Protein AF-A0A3B9SLZ9-F1 (afdb_monomer)

Sequence (207 aa):
MLALIRILFMKKNLKYTLPALVLIAALAAGFSWKAPSDDQEKVVMLLVHDALAGVHYQPKPIDDAFSQEVMDFFLESLDAEKRFLQQSDMDQMRAYQNQLDDALKNADLTFFNLSQTIWQKRFAQSQELYQEILAQPLDFASNRSFETDAEKRGYAADDAGMRAYWTDYLTYRVLMRLYDRSLAADSAGQAKFTLGDPGFAEEEKKA

Solvent-accessible surface area (backbone atoms only — not comparable to full-atom values): 12014 Å² total; per-residue (Å²): 118,70,72,65,57,54,58,53,69,32,84,90,39,36,81,57,42,52,59,50,51,50,48,52,50,49,54,56,66,68,61,68,87,68,76,87,48,71,71,55,55,28,52,50,34,42,54,52,42,49,40,47,65,71,64,42,96,76,51,66,76,78,38,51,69,44,13,38,56,49,43,53,52,48,53,42,74,74,44,60,69,47,81,61,57,35,42,65,55,51,54,60,55,55,73,43,30,68,42,47,34,60,25,35,75,68,39,52,55,63,64,58,53,51,53,52,51,52,49,55,51,33,52,53,52,49,57,53,50,54,53,61,54,69,73,43,89,76,81,80,86,62,94,76,83,73,84,82,55,39,88,84,49,74,50,24,77,45,74,67,46,40,51,51,51,51,50,46,52,51,48,50,52,48,51,50,53,51,50,55,52,37,56,62,40,40,78,73,73,70,58,76,78,46,96,88,35,78,61,43,67,59,49,56,80,74,104

Secondary structure (DSSP, 8-state):
-HHHHHHHTSTTTHHHHHHHHHHHHHHHHH---PPPPHHHHHHHHHHHHHIIIIISSSPPP-SHHHHHHHHHHHHHHHHTT-SS-BHHHHHHHHTTTTTHHHHHHHT--HHHHHHHHHHHHHHHHHHHHHHHHHTS----SS-------STTPPPBSSHHHHHHHHHHHHHHHHHHHHHHHHHHHHTTT-----TTSHHHHHHHTT-

Mean predicted aligned error: 10.87 Å

Radius of gyration: 26.73 Å; Cα contacts (8 Å, |Δi|>4): 144; chains: 1; bounding box: 64×54×61 Å

Nearest PDB structures (foldseek):
  5wql-assembly2_C  TM=8.568E-01  e=4.918E-06  Escherichia coli K-12
  6iqu-assembly1_B-2  TM=8.595E-01  e=8.234E-06  Escherichia coli K-12
  6iqr-assembly1_A  TM=8.587E-01  e=2.192E-05  Escherichia coli K-12
  6iqq-assembly1_D  TM=8.604E-01  e=3.484E-05  Escherichia coli K-12
  6iqs-assembly1_D  TM=7.296E-01  e=4.282E-05  Escherichia coli K-12

Foldseek 3Di:
DVVVVVVCPDPVNCVPNVVVVVVVVVVVVVPDPDDDDLVRLLVVLQVVLCCLCPVDPDRDDLFLVVLQVCLVVVVCVLCVQLQQDAPVLNVVLCVCSGPVSVCSNRVPCVSVVSNVVSSVVSVVVVVVLLVVLVVDDQDPPDPDDADRDSVPDDHQNDPVSSSVNSSRVVSVVLVVVLVVVQVVVCVVPDDPPDPPDPVVVVVSVVD

Structure (mmCIF, N/CA/C/O backbone):
data_AF-A0A3B9SLZ9-F1
#
_entry.id   AF-A0A3B9SLZ9-F1
#
loop_
_atom_site.group_PDB
_atom_site.id
_atom_site.type_symbol
_atom_site.label_atom_id
_atom_site.label_alt_id
_atom_site.label_comp_id
_atom_site.label_asym_id
_atom_site.label_entity_id
_atom_site.label_seq_id
_atom_site.pdbx_PDB_ins_code
_atom_site.Cartn_x
_atom_site.Cartn_y
_atom_site.Cartn_z
_atom_site.occupancy
_atom_site.B_iso_or_equiv
_atom_site.auth_seq_id
_atom_site.auth_comp_id
_atom_site.auth_asym_id
_atom_site.auth_atom_id
_atom_site.pdbx_PDB_model_num
ATOM 1 N N . MET A 1 1 ? 29.344 33.717 -0.425 1.00 48.84 1 MET A N 1
ATOM 2 C CA . MET A 1 1 ? 28.718 33.029 0.731 1.00 48.84 1 MET A CA 1
ATOM 3 C C . MET A 1 1 ? 29.698 32.743 1.879 1.00 48.84 1 MET A C 1
ATOM 5 O O . MET A 1 1 ? 29.380 33.071 3.012 1.00 48.84 1 MET A O 1
ATOM 9 N N . LEU A 1 2 ? 30.912 32.235 1.619 1.00 55.28 2 LEU A N 1
ATOM 10 C CA . LEU A 1 2 ? 31.910 31.904 2.661 1.00 55.28 2 LEU A CA 1
ATOM 11 C C . LEU A 1 2 ? 32.485 33.114 3.437 1.00 55.28 2 LEU A C 1
ATOM 13 O O . LEU A 1 2 ? 32.832 32.988 4.609 1.00 55.28 2 LEU A O 1
ATOM 17 N N . ALA A 1 3 ? 32.553 34.300 2.819 1.00 60.53 3 ALA A N 1
ATOM 18 C CA . ALA A 1 3 ? 33.099 35.505 3.457 1.00 60.53 3 ALA A CA 1
ATOM 19 C C . ALA A 1 3 ? 32.251 36.016 4.641 1.00 60.53 3 ALA A C 1
ATOM 21 O O . ALA A 1 3 ? 32.805 36.492 5.628 1.00 60.53 3 ALA A O 1
ATOM 22 N N . LEU A 1 4 ? 30.923 35.862 4.577 1.00 60.66 4 LEU A N 1
ATOM 23 C CA . LEU A 1 4 ? 29.995 36.279 5.637 1.00 60.66 4 LEU A CA 1
ATOM 24 C C . LEU A 1 4 ? 30.065 35.349 6.857 1.00 60.66 4 LEU A C 1
ATOM 26 O O . LEU A 1 4 ? 30.035 35.811 7.994 1.00 60.66 4 LEU A O 1
ATOM 30 N N . ILE A 1 5 ? 30.259 34.048 6.624 1.00 62.22 5 ILE A N 1
ATOM 31 C CA . ILE A 1 5 ? 30.430 33.047 7.687 1.00 62.22 5 ILE A CA 1
ATOM 32 C C . ILE A 1 5 ? 31.703 33.333 8.493 1.00 62.22 5 ILE A C 1
ATOM 34 O O . ILE A 1 5 ? 31.715 33.223 9.716 1.00 62.22 5 ILE A O 1
ATOM 38 N N . ARG A 1 6 ? 32.773 33.787 7.830 1.00 65.88 6 ARG A N 1
ATOM 39 C CA . ARG A 1 6 ? 34.051 34.095 8.486 1.00 65.88 6 ARG A CA 1
ATOM 40 C C . ARG A 1 6 ? 3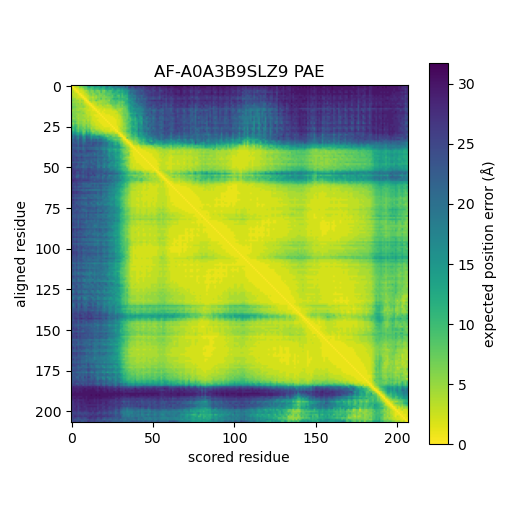3.943 35.245 9.497 1.00 65.88 6 ARG A C 1
ATOM 42 O O . ARG A 1 6 ? 34.651 35.222 10.498 1.00 65.88 6 ARG A O 1
ATOM 49 N N . ILE A 1 7 ? 33.040 36.205 9.267 1.00 66.81 7 ILE A N 1
ATOM 50 C CA . ILE A 1 7 ? 32.790 37.353 10.159 1.00 66.81 7 ILE A CA 1
ATOM 51 C C . ILE A 1 7 ? 32.144 36.905 11.481 1.00 66.81 7 ILE A C 1
ATOM 53 O O . ILE A 1 7 ? 32.459 37.456 12.539 1.00 66.81 7 ILE A O 1
ATOM 57 N N . LEU A 1 8 ? 31.296 35.871 11.445 1.00 62.84 8 LEU A N 1
ATOM 58 C CA . LEU A 1 8 ? 30.654 35.294 12.635 1.00 62.84 8 LEU A CA 1
ATOM 59 C C . LEU A 1 8 ? 31.672 34.620 13.578 1.00 62.84 8 LEU A C 1
ATOM 61 O O . LEU A 1 8 ? 31.499 34.638 14.796 1.00 62.84 8 LEU A O 1
ATOM 65 N N . PHE A 1 9 ? 32.777 34.095 13.042 1.00 72.00 9 PHE A N 1
ATOM 66 C CA . PHE A 1 9 ? 33.802 33.375 13.813 1.00 72.00 9 PHE A CA 1
ATOM 67 C C . PHE A 1 9 ? 35.083 34.190 14.091 1.00 72.00 9 PHE A C 1
ATOM 69 O O . PHE A 1 9 ? 36.103 33.639 14.504 1.00 72.00 9 PHE A O 1
ATOM 76 N N . MET A 1 10 ? 35.065 35.517 13.912 1.00 84.38 10 MET A N 1
ATOM 77 C CA . MET A 1 10 ? 36.192 36.380 14.300 1.00 84.38 10 MET A CA 1
ATOM 78 C C . MET A 1 10 ? 36.298 36.506 15.828 1.00 84.38 10 MET A C 1
ATOM 80 O O . MET A 1 10 ? 35.290 36.708 16.504 1.00 84.38 10 MET A O 1
ATOM 84 N N . LYS A 1 11 ? 37.527 36.510 16.378 1.00 76.19 11 LYS A N 1
ATOM 85 C CA . LYS A 1 11 ? 37.799 36.613 17.834 1.00 76.19 11 LYS A CA 1
ATOM 86 C C . LYS A 1 11 ? 37.017 37.730 18.547 1.00 76.19 11 LYS A C 1
ATOM 88 O O . LYS A 1 11 ? 36.604 37.556 19.686 1.00 76.19 11 LYS A O 1
ATOM 93 N N . LYS A 1 12 ? 36.780 38.862 17.875 1.00 80.38 12 LYS A N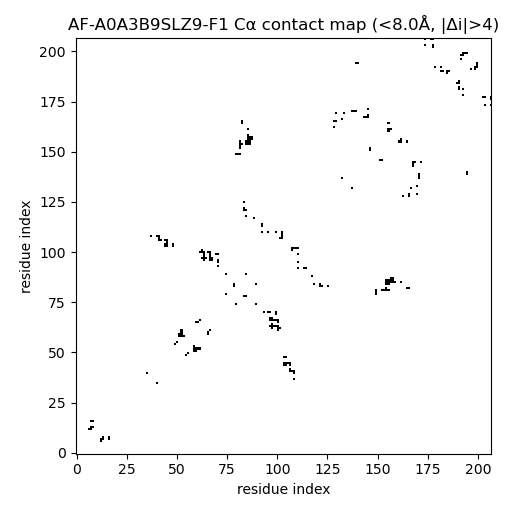 1
ATOM 94 C CA . LYS A 1 12 ? 36.046 40.024 18.414 1.00 80.38 12 LYS A CA 1
ATOM 95 C C . LYS A 1 12 ? 34.529 39.795 18.544 1.00 80.38 12 LYS A C 1
ATOM 97 O O . LYS A 1 12 ? 33.900 40.383 19.422 1.00 80.38 12 LYS A O 1
ATOM 102 N N . ASN A 1 13 ? 33.962 38.931 17.701 1.00 75.38 13 ASN A N 1
ATOM 103 C CA . ASN A 1 13 ? 32.524 38.650 17.615 1.00 75.38 13 ASN A CA 1
ATOM 104 C C . ASN A 1 13 ? 32.144 37.356 18.356 1.00 75.38 13 ASN A C 1
ATOM 106 O O . ASN A 1 13 ? 30.966 37.112 18.610 1.00 75.38 13 ASN A O 1
ATOM 110 N N . LEU A 1 14 ? 33.152 36.575 18.764 1.00 82.56 14 LEU A N 1
ATOM 111 C CA . LEU A 1 14 ? 33.016 35.274 19.416 1.00 82.56 14 LEU A CA 1
ATOM 112 C C . LEU A 1 14 ? 32.170 35.323 20.700 1.00 82.56 14 LEU A C 1
ATOM 114 O O . LEU A 1 14 ? 31.405 34.405 20.971 1.00 82.56 14 LEU A O 1
ATOM 118 N N . LYS A 1 15 ? 32.235 36.435 21.446 1.00 82.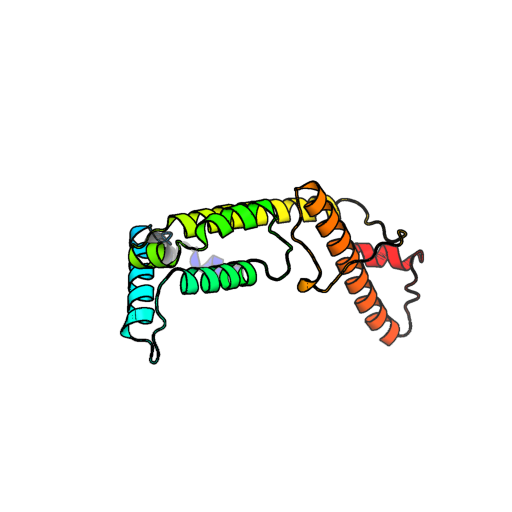62 15 LYS A N 1
ATOM 119 C CA . LYS A 1 15 ? 31.422 36.670 22.653 1.00 82.62 15 LYS A CA 1
ATOM 120 C C . LYS A 1 15 ? 29.912 36.761 22.397 1.00 82.62 15 LYS A C 1
ATOM 122 O O . LYS A 1 15 ? 29.148 36.596 23.337 1.00 82.62 15 LYS A O 1
ATOM 127 N N . TYR A 1 16 ? 29.486 37.031 21.162 1.00 87.00 16 TYR A N 1
ATOM 128 C CA . TYR A 1 16 ? 28.071 37.070 20.775 1.00 87.00 16 TYR A CA 1
ATOM 129 C C . TYR A 1 16 ? 27.660 35.816 20.001 1.00 87.00 16 TYR A C 1
ATOM 131 O O . TYR A 1 16 ? 26.540 35.338 20.157 1.00 87.00 16 TYR A O 1
ATOM 139 N N . THR A 1 17 ? 28.563 35.250 19.197 1.00 85.56 17 THR A N 1
ATOM 140 C CA . THR A 1 17 ? 28.243 34.078 18.377 1.00 85.56 17 THR A CA 1
ATOM 141 C C . THR A 1 17 ? 28.231 32.772 19.161 1.00 85.56 17 THR A C 1
ATOM 143 O O . THR A 1 17 ? 27.375 31.940 18.878 1.00 85.56 17 THR A O 1
ATOM 146 N N . LEU A 1 18 ? 29.067 32.604 20.196 1.00 85.88 18 LEU A N 1
ATOM 147 C CA . LEU A 1 18 ? 28.961 31.448 21.100 1.00 85.88 18 LEU A CA 1
ATOM 148 C C . LEU A 1 18 ? 27.605 31.370 21.820 1.00 85.88 18 LEU A C 1
ATOM 150 O O . LEU A 1 18 ? 26.951 30.339 21.692 1.00 85.88 18 LEU A O 1
ATOM 154 N N . PRO A 1 19 ? 27.137 32.407 22.544 1.00 87.06 19 PRO A N 1
ATOM 155 C CA . PRO A 1 19 ? 25.849 32.326 23.226 1.00 87.06 19 PRO A CA 1
ATOM 156 C C . PRO A 1 19 ? 24.676 32.208 22.248 1.00 87.06 19 PRO A C 1
ATOM 158 O O . PRO A 1 19 ? 23.726 31.501 22.557 1.00 87.06 19 PRO A O 1
ATOM 161 N N . ALA A 1 20 ? 24.751 32.815 21.057 1.00 87.75 20 ALA A N 1
ATOM 162 C CA . ALA A 1 20 ? 23.738 32.627 20.017 1.00 87.75 20 ALA A CA 1
ATOM 163 C C . ALA A 1 20 ? 23.693 31.178 19.498 1.00 87.75 20 ALA A C 1
ATOM 165 O O . ALA A 1 20 ? 22.610 30.621 19.349 1.00 87.75 20 ALA A O 1
ATOM 166 N N . LEU A 1 21 ? 24.848 30.539 19.278 1.00 87.75 21 LEU A N 1
ATOM 167 C CA . LEU A 1 21 ? 24.918 29.123 18.900 1.00 87.75 21 LEU A CA 1
ATOM 168 C C . LEU A 1 21 ? 24.420 28.206 20.018 1.00 87.75 21 LEU A C 1
ATOM 170 O O . LEU A 1 21 ? 23.723 27.241 19.730 1.00 87.75 21 LEU A O 1
ATOM 174 N N . VAL A 1 22 ? 24.722 28.521 21.281 1.00 89.31 22 VAL A N 1
ATOM 175 C CA . VAL A 1 22 ? 24.196 27.784 22.441 1.00 89.31 22 VAL A CA 1
ATOM 176 C C . VAL A 1 22 ? 22.678 27.941 22.545 1.00 89.31 22 VAL A C 1
ATOM 178 O O . VAL A 1 22 ? 21.993 26.957 22.792 1.00 89.31 22 VAL A O 1
ATOM 181 N N . LEU A 1 23 ? 22.136 29.136 22.295 1.00 86.94 23 LEU A N 1
ATOM 182 C CA . LEU A 1 23 ? 20.690 29.379 22.242 1.00 86.94 23 LEU A CA 1
ATOM 183 C C . LEU A 1 23 ? 20.019 28.603 21.107 1.00 86.94 23 LEU A C 1
ATOM 185 O O . LEU A 1 23 ? 19.001 27.962 21.334 1.00 86.94 23 LEU A O 1
ATOM 189 N N . ILE A 1 24 ? 20.601 28.610 19.906 1.00 86.25 24 ILE A N 1
ATOM 190 C CA . ILE A 1 24 ? 20.089 27.840 18.763 1.00 86.25 24 ILE A CA 1
ATOM 191 C C . ILE A 1 24 ? 20.164 26.337 19.052 1.00 86.25 24 ILE A C 1
ATOM 193 O O . ILE A 1 24 ? 19.206 25.621 18.781 1.00 86.25 24 ILE A O 1
ATOM 197 N N . ALA A 1 25 ? 21.257 25.857 19.649 1.00 84.00 25 ALA A N 1
ATOM 198 C CA . ALA A 1 25 ? 21.401 24.460 20.046 1.00 84.00 25 ALA A CA 1
ATOM 199 C C . ALA A 1 25 ? 20.411 24.068 21.154 1.00 84.00 25 ALA A C 1
ATOM 201 O O . ALA A 1 25 ? 19.850 22.981 21.099 1.00 84.00 25 ALA A O 1
ATOM 202 N N . ALA A 1 26 ? 20.144 24.949 22.122 1.00 83.81 26 ALA A N 1
ATOM 203 C CA . ALA A 1 26 ? 19.150 24.724 23.171 1.00 83.81 26 ALA A CA 1
ATOM 204 C C . ALA A 1 26 ? 17.716 24.715 22.616 1.00 83.81 26 ALA A C 1
ATOM 206 O O . ALA A 1 26 ? 16.916 23.868 23.004 1.00 83.81 26 ALA A O 1
ATOM 207 N N . LEU A 1 27 ? 17.404 25.606 21.668 1.00 82.12 27 LEU A N 1
ATOM 208 C CA . LEU A 1 27 ? 16.121 25.618 20.959 1.00 82.12 27 LEU A CA 1
ATOM 209 C C . LEU A 1 27 ? 15.947 24.367 20.085 1.00 82.12 27 LEU A C 1
ATOM 211 O O . LEU A 1 27 ? 14.875 23.770 20.087 1.00 82.12 27 LEU A O 1
ATOM 215 N N . ALA A 1 28 ? 17.005 23.929 19.399 1.00 78.12 28 ALA A N 1
ATOM 216 C CA . ALA A 1 28 ? 16.998 22.694 18.619 1.00 78.12 28 ALA A CA 1
ATOM 217 C C . ALA A 1 28 ? 16.882 21.443 19.508 1.00 78.12 28 ALA A C 1
ATOM 219 O O . ALA A 1 28 ? 16.161 20.517 19.160 1.00 78.12 28 ALA A O 1
ATOM 220 N N . ALA A 1 29 ? 17.532 21.425 20.676 1.00 73.44 29 ALA A N 1
ATOM 221 C CA . ALA A 1 29 ? 17.432 20.326 21.638 1.00 73.44 29 ALA A CA 1
ATOM 222 C C . ALA A 1 29 ? 16.063 20.268 22.340 1.00 73.44 29 ALA A C 1
ATOM 224 O O . ALA A 1 29 ? 15.605 19.186 22.699 1.00 73.44 29 ALA A O 1
ATOM 225 N N . GLY A 1 30 ? 15.401 21.417 22.527 1.00 70.12 30 GLY A N 1
ATOM 226 C CA . GLY A 1 30 ? 14.033 21.490 23.048 1.00 70.12 30 GLY A CA 1
ATOM 227 C C . GLY A 1 30 ? 12.974 21.023 22.045 1.00 70.12 30 GLY A C 1
ATOM 228 O O . GLY A 1 30 ? 11.911 20.553 22.448 1.00 70.12 30 GLY A O 1
ATOM 229 N N . PHE A 1 31 ? 13.268 21.099 20.744 1.00 71.06 31 PHE A N 1
ATOM 230 C CA . PHE A 1 31 ? 12.402 20.600 19.680 1.00 71.06 31 PHE A CA 1
ATOM 231 C C . PHE A 1 31 ? 12.621 19.094 19.473 1.00 71.06 31 PHE A C 1
ATOM 233 O O . PHE A 1 31 ? 13.254 18.647 18.520 1.00 71.06 31 PHE A O 1
ATOM 240 N N . SER A 1 32 ? 12.114 18.288 20.405 1.00 67.75 32 SER A N 1
ATOM 241 C CA . SER A 1 32 ? 12.089 16.835 20.240 1.00 67.75 32 SER A CA 1
ATOM 242 C C . SER A 1 32 ? 10.836 16.448 19.459 1.00 67.75 32 SER A C 1
ATOM 244 O O . SER A 1 32 ? 9.727 16.501 19.992 1.00 67.75 32 SER A O 1
ATOM 246 N N . TRP A 1 33 ? 11.007 16.064 18.190 1.00 64.69 33 TRP A N 1
ATOM 247 C CA . TRP A 1 33 ? 9.968 15.365 17.435 1.00 64.69 33 TRP A CA 1
ATOM 248 C C . TRP A 1 33 ? 9.779 13.992 18.081 1.00 64.69 33 TRP A C 1
ATOM 250 O O . TRP A 1 33 ? 10.466 13.028 17.747 1.00 64.69 33 TRP A O 1
ATOM 260 N N . LYS A 1 34 ? 8.887 13.909 19.065 1.00 65.44 34 LYS A N 1
ATOM 261 C CA . LYS A 1 34 ? 8.446 12.622 19.590 1.00 65.44 34 LYS A CA 1
ATOM 262 C C . LYS A 1 34 ? 7.480 12.022 18.583 1.00 65.44 34 LYS A C 1
ATOM 264 O O . LYS A 1 34 ? 6.547 12.696 18.153 1.00 65.44 34 LYS A O 1
ATOM 269 N N . ALA A 1 35 ? 7.736 10.777 18.191 1.00 66.25 35 ALA A N 1
ATOM 270 C CA . ALA A 1 35 ? 6.707 9.982 17.545 1.00 66.25 35 ALA A CA 1
ATOM 271 C C . ALA A 1 35 ? 5.474 9.977 18.464 1.00 66.25 35 ALA A C 1
ATOM 273 O O . ALA A 1 35 ? 5.656 9.939 19.691 1.00 66.25 35 ALA A O 1
ATOM 274 N N . PRO A 1 36 ? 4.264 10.095 17.902 1.00 71.81 36 PRO A N 1
ATOM 275 C CA . PRO A 1 36 ? 3.073 9.988 18.714 1.00 71.81 36 PRO A CA 1
ATOM 276 C C . PRO A 1 36 ? 3.059 8.631 19.442 1.00 71.81 36 PRO A C 1
ATOM 278 O O . PRO A 1 36 ? 3.621 7.640 18.971 1.00 71.81 36 PRO A O 1
ATOM 281 N N . SER A 1 37 ? 2.625 8.667 20.699 1.00 80.50 37 SER A N 1
ATOM 282 C CA . SER A 1 37 ? 2.630 7.514 21.608 1.00 80.50 37 SER A CA 1
ATOM 283 C C . SER A 1 37 ? 1.251 6.888 21.636 1.00 80.50 37 SER A C 1
ATOM 285 O O . SER A 1 37 ? 0.335 7.676 21.806 1.00 80.50 37 SER A O 1
ATOM 287 N N . ASP A 1 38 ? 1.108 5.559 21.672 1.00 83.75 38 ASP A N 1
ATOM 288 C CA . ASP A 1 38 ? -0.182 4.840 21.613 1.00 83.75 38 ASP A CA 1
ATOM 289 C C . ASP A 1 38 ? -1.375 5.504 22.336 1.00 83.75 38 ASP A C 1
ATOM 291 O O . ASP A 1 38 ? -2.497 5.473 21.839 1.00 83.75 38 ASP A O 1
ATOM 295 N N . ASP A 1 39 ? -1.171 6.115 23.506 1.00 86.38 39 ASP A N 1
ATOM 296 C CA . ASP A 1 39 ? -2.212 6.861 24.227 1.00 86.38 39 ASP A CA 1
ATOM 297 C C . ASP A 1 39 ? -2.793 8.044 23.420 1.00 86.38 39 ASP A C 1
ATOM 299 O O . ASP A 1 39 ? -3.993 8.307 23.464 1.00 86.38 39 ASP A O 1
ATOM 303 N N . GLN A 1 40 ? -1.959 8.754 22.663 1.00 87.81 40 GLN A N 1
ATOM 304 C CA . GLN A 1 40 ? -2.340 9.827 21.746 1.00 87.81 40 GLN A CA 1
ATOM 305 C C . GLN A 1 40 ? -3.139 9.282 20.560 1.00 87.81 40 GLN A C 1
ATOM 307 O O . GLN A 1 40 ? -4.200 9.830 20.266 1.00 87.81 40 GLN A O 1
ATOM 312 N N . GLU A 1 41 ? -2.692 8.202 19.910 1.00 89.31 41 GLU A N 1
ATOM 313 C CA . GLU A 1 41 ? -3.439 7.553 18.824 1.00 89.31 41 GLU A CA 1
ATOM 314 C C . GLU A 1 41 ? -4.809 7.063 19.298 1.00 89.31 41 GLU A C 1
ATOM 316 O O . GLU A 1 41 ? -5.809 7.256 18.605 1.00 89.31 41 GLU A O 1
ATOM 321 N N . LYS A 1 42 ? -4.885 6.497 20.508 1.00 91.38 42 LYS A N 1
ATOM 322 C CA . LYS A 1 42 ? -6.157 6.077 21.110 1.00 91.38 42 LYS A CA 1
ATOM 323 C C . LYS A 1 42 ? -7.104 7.247 21.330 1.00 91.38 42 LYS A C 1
ATOM 325 O O . LYS A 1 42 ? -8.279 7.155 20.986 1.00 91.38 42 LYS A O 1
ATOM 330 N N . VAL A 1 43 ? -6.602 8.364 21.859 1.00 92.38 43 VAL A N 1
ATOM 331 C CA . VAL A 1 43 ? -7.404 9.588 22.017 1.00 92.38 43 VAL A CA 1
ATOM 332 C C . VAL A 1 43 ? -7.907 10.081 20.662 1.00 92.38 43 VAL A C 1
ATOM 334 O O . VAL A 1 43 ? -9.074 10.448 20.547 1.00 92.38 43 VAL A O 1
ATOM 337 N N . VAL A 1 44 ? -7.066 10.055 19.625 1.00 91.75 44 VAL A N 1
ATOM 338 C CA . VAL A 1 44 ? -7.483 10.428 18.266 1.00 91.75 44 VAL A CA 1
ATOM 339 C C . VAL A 1 44 ? -8.591 9.505 17.755 1.00 91.75 44 VAL A C 1
ATOM 341 O O . VAL A 1 44 ? -9.584 10.014 17.239 1.00 91.75 44 VAL A O 1
ATOM 344 N N . MET A 1 45 ? -8.482 8.185 17.940 1.00 91.62 45 MET A N 1
ATOM 345 C CA . MET A 1 45 ? -9.547 7.251 17.551 1.00 91.62 45 MET A CA 1
ATOM 346 C C . MET A 1 45 ? -10.877 7.562 18.235 1.00 91.62 45 MET A C 1
ATOM 348 O O . MET A 1 45 ? -11.900 7.636 17.559 1.00 91.62 45 MET A O 1
ATOM 352 N N . LEU A 1 46 ? -10.862 7.803 19.549 1.00 91.06 46 LEU A N 1
ATOM 353 C CA . LEU A 1 46 ? -12.075 8.134 20.301 1.00 91.06 46 LEU A CA 1
ATOM 354 C C . LEU A 1 46 ? -12.699 9.451 19.823 1.00 91.06 46 LEU A C 1
ATOM 356 O O . LEU A 1 46 ? -13.911 9.538 19.655 1.00 91.06 46 LEU A O 1
ATOM 360 N N . LEU A 1 47 ? -11.881 10.464 19.523 1.00 92.06 47 LEU A N 1
ATOM 361 C CA . LEU A 1 47 ? -12.373 11.730 18.970 1.00 92.06 47 LEU A CA 1
ATOM 362 C C . LEU A 1 47 ? -13.001 11.552 17.581 1.00 92.06 47 LEU A C 1
ATOM 364 O O . LEU A 1 47 ? -14.022 12.174 17.283 1.00 92.06 47 LEU A O 1
ATOM 368 N N . VAL A 1 48 ? -12.405 10.712 16.731 1.00 90.75 48 VAL A N 1
ATOM 369 C CA . VAL A 1 48 ? -12.958 10.383 15.408 1.00 90.75 48 VAL A CA 1
ATOM 370 C C . VAL A 1 48 ? -14.277 9.628 15.554 1.00 90.75 48 VAL A C 1
ATOM 372 O O . VAL A 1 48 ? -15.251 9.989 14.895 1.00 90.75 48 VAL A O 1
ATOM 375 N N . HIS A 1 49 ? -14.333 8.634 16.443 1.00 91.44 49 HIS A N 1
ATOM 376 C CA . HIS A 1 49 ? -15.561 7.916 16.775 1.00 91.44 49 HIS A CA 1
ATOM 377 C C . HIS A 1 49 ? -16.681 8.883 17.188 1.00 91.44 49 HIS A C 1
ATOM 379 O O . HIS A 1 49 ? -17.762 8.869 16.598 1.00 91.44 49 HIS A O 1
ATOM 385 N N . ASP A 1 50 ? -16.411 9.768 18.149 1.00 90.31 50 ASP A N 1
ATOM 386 C CA . ASP A 1 50 ? -17.405 10.703 18.682 1.00 90.31 50 ASP A CA 1
ATOM 387 C C . ASP A 1 50 ? -17.884 11.703 17.623 1.00 90.31 50 ASP A C 1
ATOM 389 O O . ASP A 1 50 ? -19.070 12.045 17.566 1.00 90.31 50 ASP A O 1
ATOM 393 N N . ALA A 1 51 ? -16.989 12.138 16.732 1.00 89.81 51 ALA A N 1
ATOM 394 C CA . ALA A 1 51 ? -17.353 12.988 15.604 1.00 89.81 51 ALA A CA 1
ATOM 395 C C . ALA A 1 51 ? -18.285 12.265 14.615 1.00 89.81 51 ALA A C 1
ATOM 397 O O . ALA A 1 51 ? -19.285 12.838 14.174 1.00 89.81 51 ALA A O 1
ATOM 398 N N . LEU A 1 52 ? -17.994 11.003 14.289 1.00 88.25 52 LEU A N 1
ATOM 399 C CA . LEU A 1 52 ? -18.815 10.198 13.382 1.00 88.25 52 LEU A CA 1
ATOM 400 C C . LEU A 1 52 ? -20.188 9.869 13.983 1.00 88.25 52 LEU A C 1
ATOM 402 O O . LEU A 1 52 ? -21.194 9.941 13.277 1.00 88.25 52 LEU A O 1
ATOM 406 N N . ALA A 1 53 ? -20.235 9.557 15.279 1.00 86.25 53 ALA A N 1
ATOM 407 C CA . ALA A 1 53 ? -21.460 9.170 15.970 1.00 86.25 53 ALA A CA 1
ATOM 408 C C . ALA A 1 53 ? -22.363 10.365 16.323 1.00 86.25 53 ALA A C 1
ATOM 410 O O . ALA A 1 53 ? -23.586 10.258 16.230 1.00 86.25 53 ALA A O 1
ATOM 411 N N . GLY A 1 54 ? -21.780 11.489 16.757 1.00 84.44 54 GLY A N 1
ATOM 412 C CA . GLY A 1 54 ? -22.528 12.592 17.374 1.00 84.44 54 GLY A CA 1
ATOM 413 C C . GLY A 1 54 ? -22.512 13.921 16.619 1.00 84.44 54 GLY A C 1
ATOM 414 O O . GLY A 1 54 ? -23.388 14.752 16.854 1.00 84.44 54 GLY A O 1
ATOM 415 N N . VAL A 1 55 ? -21.539 14.150 15.731 1.00 84.75 55 VAL A N 1
ATOM 416 C CA . VAL A 1 55 ? -21.373 15.443 15.033 1.00 84.75 55 VAL A CA 1
ATOM 417 C C . VAL A 1 55 ? -21.827 15.371 13.574 1.00 84.75 55 VAL A C 1
ATOM 419 O O . VAL A 1 55 ? -22.247 16.383 13.008 1.00 84.75 55 VAL A O 1
ATOM 422 N N . HIS A 1 56 ? -21.772 14.193 12.950 1.00 84.06 56 HIS A N 1
ATOM 423 C CA . HIS A 1 56 ? -22.176 14.025 11.5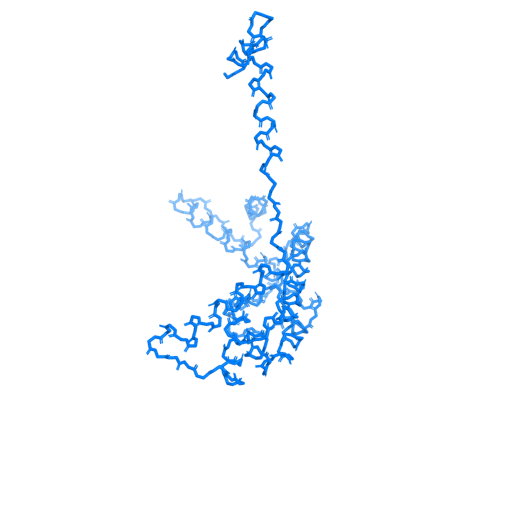58 1.00 84.06 56 HIS A CA 1
ATOM 424 C C . HIS A 1 56 ? -23.679 14.308 11.368 1.00 84.06 56 HIS A C 1
ATOM 426 O O . HIS A 1 56 ? -24.510 13.812 12.121 1.00 84.06 56 HIS A O 1
ATOM 432 N N . TYR A 1 57 ? -24.044 15.083 10.336 1.00 87.12 57 TYR A N 1
ATOM 433 C CA . TYR A 1 57 ? -25.441 15.474 10.064 1.00 87.12 57 TYR A CA 1
ATOM 434 C C . TYR A 1 57 ? -26.372 14.269 9.849 1.00 87.12 57 TYR A C 1
ATOM 436 O O . TYR A 1 57 ? -27.547 14.304 10.205 1.00 87.12 57 TYR A O 1
ATOM 444 N N . GLN A 1 58 ? -25.831 13.198 9.271 1.00 87.56 58 GLN A N 1
ATOM 445 C CA . GLN A 1 58 ? -26.526 11.937 9.039 1.00 87.56 58 GLN A CA 1
ATOM 446 C C . GLN A 1 58 ? -25.624 10.789 9.508 1.00 87.56 58 GLN A C 1
ATOM 448 O O . GLN A 1 58 ? -24.872 10.245 8.695 1.00 87.56 58 GLN A O 1
ATOM 453 N N . PRO A 1 59 ? -25.585 10.483 10.813 1.00 85.12 59 PRO A N 1
ATOM 454 C CA . PRO A 1 59 ? -24.700 9.453 11.335 1.00 85.12 59 PRO A CA 1
ATOM 455 C C . PRO A 1 59 ? -25.147 8.087 10.806 1.00 85.12 59 PRO A C 1
ATOM 457 O O . PRO A 1 59 ? -26.331 7.740 10.857 1.00 85.12 59 PRO A O 1
ATOM 460 N N . LYS A 1 60 ? -24.197 7.325 10.262 1.00 88.88 60 LYS A N 1
ATOM 461 C CA . LYS A 1 60 ? -24.417 5.917 9.923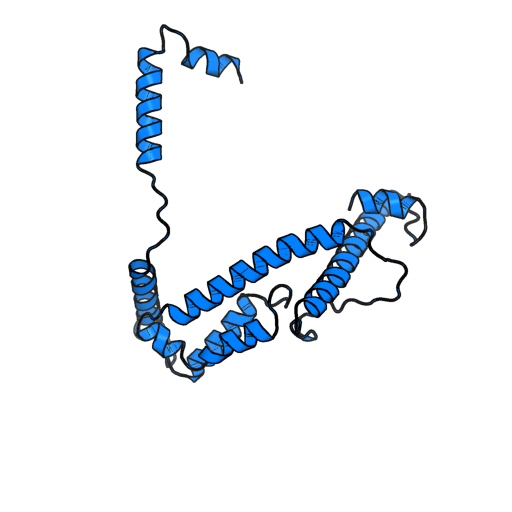 1.00 88.88 60 LYS A CA 1
ATOM 462 C C . LYS A 1 60 ? -24.262 5.063 11.190 1.00 88.88 60 LYS A C 1
ATOM 464 O O . LYS A 1 60 ? -23.489 5.442 12.071 1.00 88.88 60 LYS A O 1
ATOM 469 N N . PRO A 1 61 ? -24.954 3.915 11.290 1.00 92.44 61 PRO A N 1
ATOM 470 C CA . PRO A 1 61 ? -24.623 2.908 12.291 1.00 92.44 61 PRO A CA 1
ATOM 471 C C . PRO A 1 61 ? -23.148 2.502 12.169 1.00 92.44 61 PRO A C 1
ATOM 473 O O . PRO A 1 61 ? -22.661 2.290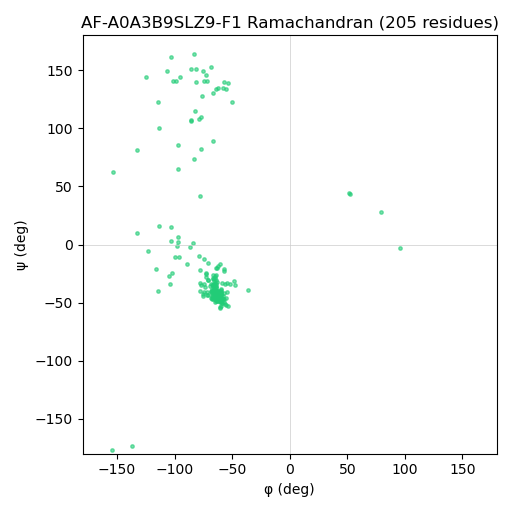 11.063 1.00 92.44 61 PRO A O 1
ATOM 476 N N . ILE A 1 62 ? -22.445 2.433 13.300 1.00 93.56 62 ILE A N 1
ATOM 477 C CA . ILE A 1 62 ? -21.060 1.952 13.384 1.00 93.56 62 ILE A CA 1
ATOM 478 C C . ILE A 1 62 ? -21.145 0.479 13.811 1.00 93.56 62 ILE A C 1
ATOM 480 O O . ILE A 1 62 ? -21.179 0.178 15.007 1.00 93.56 62 ILE A O 1
ATOM 484 N N . ASP A 1 63 ? -21.307 -0.405 12.827 1.00 95.75 63 ASP A N 1
ATOM 485 C CA . ASP A 1 63 ? -21.530 -1.854 12.952 1.00 95.75 63 ASP A CA 1
ATOM 486 C C . ASP A 1 63 ? -20.692 -2.652 11.927 1.00 95.75 63 ASP A C 1
ATOM 488 O O . ASP A 1 63 ? -19.882 -2.080 11.195 1.00 95.75 63 ASP A O 1
ATOM 492 N N . ASP A 1 64 ? -20.890 -3.971 11.838 1.00 96.94 64 ASP A N 1
ATOM 493 C CA . ASP A 1 64 ? -20.177 -4.847 10.897 1.00 96.94 64 ASP A CA 1
ATOM 494 C C . ASP A 1 64 ? -20.288 -4.394 9.428 1.00 96.94 64 ASP A C 1
ATOM 496 O O . ASP A 1 64 ? -19.346 -4.575 8.655 1.00 96.94 64 ASP A O 1
ATOM 500 N N . ALA A 1 65 ? -21.416 -3.801 9.017 1.00 96.81 65 ALA A N 1
ATOM 501 C CA . ALA A 1 65 ? -21.583 -3.322 7.644 1.00 96.81 65 ALA A CA 1
ATOM 502 C C . ALA A 1 65 ? -20.722 -2.077 7.395 1.00 96.81 65 ALA A C 1
ATOM 504 O O . ALA A 1 65 ? -20.054 -1.979 6.364 1.00 96.81 65 ALA A O 1
ATOM 505 N N . PHE A 1 66 ? -20.672 -1.164 8.370 1.00 95.12 66 PHE A N 1
ATOM 506 C CA . PHE A 1 66 ? -19.725 -0.051 8.356 1.00 95.12 66 PHE A CA 1
ATOM 507 C C . PHE A 1 66 ? -18.272 -0.544 8.328 1.00 95.12 66 PHE A C 1
ATOM 509 O O . PHE A 1 66 ? -17.474 -0.035 7.542 1.00 95.12 66 PHE A O 1
ATOM 516 N N . SER A 1 67 ? -17.929 -1.563 9.122 1.00 97.25 67 SER A N 1
ATOM 517 C CA . SER A 1 67 ? -16.587 -2.164 9.132 1.00 97.25 67 SER A CA 1
ATOM 518 C C . SER A 1 67 ? -16.161 -2.689 7.762 1.00 97.25 67 SER A C 1
ATOM 520 O O . SER A 1 67 ? -15.024 -2.453 7.349 1.00 97.25 67 SER A O 1
ATOM 522 N N . GLN A 1 68 ? -17.065 -3.344 7.031 1.00 97.75 68 GLN A N 1
ATOM 523 C CA . GLN A 1 68 ? -16.782 -3.842 5.683 1.00 97.75 68 GLN A CA 1
ATOM 524 C C . GLN A 1 68 ? -16.573 -2.696 4.683 1.00 97.75 68 GLN A C 1
ATOM 526 O O . GLN A 1 68 ? -15.594 -2.725 3.937 1.00 97.75 68 GLN A O 1
ATOM 531 N N . GLU A 1 69 ? -17.422 -1.657 4.714 1.00 96.88 69 GLU A N 1
ATOM 532 C CA . GLU A 1 69 ? -17.241 -0.454 3.882 1.00 96.88 69 GLU A CA 1
ATOM 533 C C . GLU A 1 69 ? -15.881 0.215 4.154 1.00 96.88 69 GLU A C 1
ATOM 535 O O . GLU A 1 69 ? -15.161 0.579 3.221 1.00 96.88 69 GLU A O 1
ATOM 540 N N . VAL A 1 70 ? -15.504 0.348 5.431 1.00 96.00 70 VAL A N 1
ATOM 541 C CA . VAL A 1 70 ? -14.208 0.915 5.833 1.00 96.00 70 VAL A CA 1
ATOM 542 C C . VAL A 1 70 ? -13.054 0.029 5.377 1.00 96.00 70 VAL A C 1
ATOM 544 O O . VAL A 1 70 ? -12.057 0.559 4.894 1.00 96.00 70 VAL A O 1
ATOM 547 N N . MET A 1 71 ? -13.169 -1.296 5.503 1.00 97.88 71 MET A N 1
ATOM 548 C CA . MET A 1 71 ? -12.136 -2.236 5.064 1.00 97.88 71 MET A CA 1
ATOM 549 C C . MET A 1 71 ? -11.881 -2.120 3.560 1.00 97.88 71 MET A C 1
ATOM 551 O O . MET A 1 71 ? -10.729 -1.994 3.144 1.00 97.88 71 MET A O 1
ATOM 555 N N . ASP A 1 72 ? -12.934 -2.137 2.743 1.00 96.88 72 ASP A N 1
ATOM 556 C CA . ASP A 1 72 ? -12.788 -2.037 1.290 1.00 96.88 72 ASP A CA 1
ATOM 557 C C . ASP A 1 72 ? -12.188 -0.681 0.888 1.00 96.88 72 ASP A C 1
ATOM 559 O O . ASP A 1 72 ? -11.205 -0.648 0.143 1.00 96.88 72 ASP A O 1
ATOM 563 N N . PHE A 1 73 ? -12.681 0.423 1.468 1.00 96.81 73 PHE A N 1
ATOM 564 C CA . PHE A 1 73 ? -12.118 1.757 1.235 1.00 96.81 73 PHE A CA 1
ATOM 565 C C . PHE A 1 73 ? -10.653 1.863 1.677 1.00 96.81 73 PHE A C 1
ATOM 567 O O . PHE A 1 73 ? -9.836 2.485 0.994 1.00 96.81 73 PHE A O 1
ATOM 574 N N . PHE A 1 74 ? -10.302 1.271 2.820 1.00 96.94 74 PHE A N 1
ATOM 575 C CA . PHE A 1 74 ? -8.942 1.284 3.347 1.00 96.94 74 PHE A CA 1
ATOM 576 C C . PHE A 1 74 ? -7.979 0.557 2.409 1.00 96.94 74 PHE A C 1
ATOM 578 O O . PHE A 1 74 ? -6.930 1.097 2.067 1.00 96.94 74 PHE A O 1
ATOM 585 N N . LEU A 1 75 ? -8.347 -0.646 1.966 1.00 95.94 75 LEU A N 1
ATOM 586 C CA . LEU A 1 75 ? -7.530 -1.460 1.069 1.00 95.94 75 LEU A CA 1
ATOM 587 C C . LEU A 1 75 ? -7.345 -0.795 -0.302 1.00 95.94 75 LEU A C 1
ATOM 589 O O . LEU A 1 75 ? -6.232 -0.788 -0.833 1.00 95.94 75 LEU A O 1
ATOM 593 N N . GLU A 1 76 ? -8.405 -0.190 -0.841 1.00 94.81 76 GLU A N 1
ATOM 594 C CA . GLU A 1 76 ? -8.335 0.602 -2.072 1.00 94.81 76 GLU A CA 1
ATOM 595 C C . GLU A 1 76 ? -7.444 1.839 -1.887 1.00 94.81 76 GLU A C 1
ATOM 597 O O . GLU A 1 76 ? -6.556 2.096 -2.697 1.00 94.81 76 GLU A O 1
ATOM 602 N N . SER A 1 77 ? -7.593 2.566 -0.780 1.00 95.69 77 SER A N 1
ATOM 603 C CA . SER A 1 77 ? -6.770 3.748 -0.485 1.00 95.69 77 SER A CA 1
ATOM 604 C C . SER A 1 77 ? -5.294 3.411 -0.262 1.00 95.69 77 SER A C 1
ATOM 606 O O . SER A 1 77 ? -4.424 4.236 -0.546 1.00 95.69 77 SER A O 1
ATOM 608 N N . LEU A 1 78 ? -5.003 2.217 0.259 1.00 96.00 78 LEU A N 1
ATOM 609 C CA . LEU A 1 78 ? -3.648 1.776 0.572 1.00 96.00 78 LEU A CA 1
ATOM 610 C C . LEU A 1 78 ? -2.861 1.385 -0.687 1.00 96.00 78 LEU A C 1
ATOM 612 O O . LEU A 1 78 ? -1.698 1.766 -0.821 1.00 96.00 78 LEU A O 1
ATOM 616 N N . ASP A 1 79 ? -3.474 0.633 -1.608 1.00 96.00 79 ASP A N 1
ATOM 617 C CA . ASP A 1 79 ? -2.820 0.178 -2.844 1.00 96.00 79 ASP A CA 1
ATOM 618 C C . ASP A 1 79 ? -3.828 -0.083 -3.981 1.00 96.00 79 ASP A C 1
ATOM 620 O O . ASP A 1 79 ? -3.939 -1.205 -4.486 1.00 96.00 79 ASP A O 1
ATOM 624 N N . ALA A 1 80 ? -4.548 0.962 -4.412 1.00 94.44 80 ALA A N 1
ATOM 625 C CA . ALA A 1 80 ? -5.503 0.920 -5.536 1.00 94.44 80 ALA A CA 1
ATOM 626 C C . ALA A 1 80 ? -4.894 0.325 -6.814 1.00 94.44 80 ALA A C 1
ATOM 628 O O . ALA A 1 80 ? -5.540 -0.360 -7.602 1.00 94.44 80 ALA A O 1
ATOM 629 N N . GLU A 1 81 ? -3.606 0.583 -7.009 1.00 94.56 81 GLU A N 1
ATOM 630 C CA . GLU A 1 81 ? -2.863 0.191 -8.194 1.00 94.56 81 GLU A CA 1
ATOM 631 C C . GLU A 1 81 ? -2.286 -1.229 -8.108 1.00 94.56 81 GLU A C 1
ATOM 633 O O . GLU A 1 81 ? -1.666 -1.699 -9.073 1.00 94.56 81 GLU A O 1
ATOM 638 N N . LYS A 1 82 ? -2.486 -1.908 -6.971 1.00 95.75 82 LYS A N 1
ATOM 639 C CA . LYS A 1 82 ? -2.066 -3.289 -6.702 1.00 95.75 82 LYS A CA 1
ATOM 640 C C . LYS A 1 82 ? -0.584 -3.511 -7.008 1.00 95.75 82 LYS A C 1
ATOM 642 O O . LYS A 1 82 ? -0.228 -4.453 -7.718 1.00 95.75 82 LYS A O 1
ATOM 647 N N . ARG A 1 83 ? 0.278 -2.578 -6.583 1.00 94.19 83 ARG A N 1
ATOM 648 C CA . ARG A 1 83 ? 1.719 -2.585 -6.913 1.00 94.19 83 ARG A CA 1
ATOM 649 C C . ARG A 1 83 ? 2.599 -3.078 -5.776 1.00 94.19 83 ARG A C 1
ATOM 651 O O . ARG A 1 83 ? 3.725 -3.494 -6.033 1.00 94.19 83 ARG A O 1
ATOM 658 N N . PHE A 1 84 ? 2.130 -2.963 -4.542 1.00 96.62 84 PHE A N 1
ATOM 659 C CA . PHE A 1 84 ? 2.950 -3.140 -3.347 1.00 96.62 84 PHE A CA 1
ATOM 660 C C . PHE A 1 84 ? 2.509 -4.353 -2.534 1.00 96.62 84 PHE A C 1
ATOM 662 O O . PHE A 1 84 ? 3.354 -5.085 -2.019 1.00 96.62 84 PHE A O 1
ATOM 669 N N . LEU A 1 85 ? 1.201 -4.575 -2.419 1.00 97.62 85 LEU A N 1
ATOM 670 C CA . LEU A 1 85 ? 0.647 -5.632 -1.581 1.00 97.62 85 LEU A CA 1
ATOM 671 C C . LEU A 1 85 ? 0.571 -6.975 -2.316 1.00 97.62 85 LEU A C 1
ATOM 673 O O . LEU A 1 85 ? 0.414 -7.049 -3.538 1.00 97.62 85 LEU A O 1
ATOM 677 N N . GLN A 1 86 ? 0.661 -8.055 -1.547 1.00 97.56 86 GLN A N 1
ATOM 678 C CA . GLN A 1 86 ? 0.392 -9.416 -2.007 1.00 97.56 86 GLN A CA 1
ATOM 679 C C . GLN A 1 86 ? -0.977 -9.887 -1.530 1.00 97.56 86 GLN A C 1
ATOM 681 O O . GLN A 1 86 ? -1.516 -9.377 -0.548 1.00 97.56 86 GLN A O 1
ATOM 686 N N . GLN A 1 87 ? -1.508 -10.930 -2.169 1.00 97.75 87 GLN A N 1
ATOM 687 C CA . GLN A 1 87 ? -2.785 -11.530 -1.779 1.00 97.75 87 GLN A CA 1
ATOM 688 C C . GLN A 1 87 ? -2.801 -11.930 -0.293 1.00 97.75 87 GLN A C 1
ATOM 690 O O . GLN A 1 87 ? -3.759 -11.643 0.413 1.00 97.75 87 GLN A O 1
ATOM 695 N N . SER A 1 88 ? -1.698 -12.487 0.213 1.00 98.00 88 SER A N 1
ATOM 696 C CA . SER A 1 88 ? -1.567 -12.869 1.625 1.00 98.00 88 SER A CA 1
ATOM 697 C C . SER A 1 88 ? -1.627 -11.690 2.605 1.00 98.00 88 SER A C 1
ATOM 699 O O . SER A 1 88 ? -2.019 -11.876 3.757 1.00 98.00 88 SER A O 1
ATOM 701 N N . ASP A 1 89 ? -1.254 -10.481 2.178 1.00 98.19 89 ASP A N 1
ATOM 702 C CA . ASP A 1 89 ? -1.384 -9.268 2.990 1.00 98.19 89 ASP A CA 1
ATOM 703 C C . ASP A 1 89 ? -2.848 -8.817 3.043 1.00 98.19 89 ASP A C 1
ATOM 705 O O . ASP A 1 89 ? -3.363 -8.469 4.106 1.00 98.19 89 ASP A O 1
ATOM 709 N N . MET A 1 90 ? -3.528 -8.878 1.893 1.00 97.44 90 MET A N 1
ATOM 710 C CA . MET A 1 90 ? -4.956 -8.584 1.775 1.00 97.44 90 MET A CA 1
ATOM 711 C C . MET A 1 90 ? -5.776 -9.527 2.651 1.00 97.44 90 MET A C 1
ATOM 713 O O . MET A 1 90 ? -6.649 -9.073 3.383 1.00 97.44 90 MET A O 1
ATOM 717 N N . ASP A 1 91 ? -5.459 -10.821 2.625 1.00 98.00 91 ASP A N 1
ATOM 718 C CA . ASP A 1 91 ? -6.153 -11.843 3.410 1.00 98.00 91 ASP A CA 1
ATOM 719 C C . ASP A 1 91 ? -5.962 -11.619 4.920 1.00 98.00 91 ASP A C 1
ATOM 721 O O . ASP A 1 91 ? -6.918 -11.718 5.692 1.00 98.00 91 ASP A O 1
ATOM 725 N N . GLN A 1 92 ? -4.747 -11.251 5.348 1.00 98.00 92 GLN A N 1
ATOM 726 C CA . GLN A 1 92 ? -4.458 -10.902 6.745 1.00 98.00 92 GLN A CA 1
ATOM 727 C C . GLN A 1 92 ? -5.247 -9.679 7.214 1.00 98.00 92 GLN A C 1
ATOM 729 O O . GLN A 1 92 ? -5.773 -9.683 8.326 1.00 98.00 92 GLN A O 1
ATOM 734 N N . MET A 1 93 ? -5.345 -8.640 6.383 1.00 98.19 93 MET A N 1
ATOM 735 C CA . MET A 1 93 ? -6.116 -7.443 6.719 1.00 98.19 93 MET A CA 1
ATOM 736 C C . MET A 1 93 ? -7.622 -7.726 6.705 1.00 98.19 93 MET A C 1
ATOM 738 O O . MET A 1 93 ? -8.312 -7.372 7.659 1.00 98.19 93 MET A O 1
ATOM 742 N N . ARG A 1 94 ? -8.128 -8.453 5.699 1.00 97.88 94 ARG A N 1
ATOM 743 C CA . ARG A 1 94 ? -9.550 -8.830 5.591 1.00 97.88 94 ARG A CA 1
ATOM 744 C C . ARG A 1 94 ? -10.040 -9.706 6.744 1.00 97.88 94 ARG A C 1
ATOM 746 O O . ARG A 1 94 ? -11.240 -9.725 7.003 1.00 97.88 94 ARG A O 1
ATOM 753 N N . ALA A 1 95 ? -9.152 -10.356 7.497 1.00 98.00 95 ALA A N 1
ATOM 754 C CA . ALA A 1 95 ? -9.526 -11.045 8.734 1.00 98.00 95 ALA A CA 1
ATOM 755 C C . ALA A 1 95 ? -10.210 -10.120 9.770 1.00 98.00 95 ALA A C 1
ATOM 757 O O . ALA A 1 95 ? -10.984 -10.604 10.593 1.00 98.00 95 ALA A O 1
ATOM 758 N N . TYR A 1 96 ? -9.981 -8.803 9.692 1.00 97.94 96 TYR A N 1
ATOM 759 C CA . TYR A 1 96 ? -10.554 -7.788 10.587 1.00 97.94 96 TYR A CA 1
ATOM 760 C C . TYR A 1 96 ? -11.804 -7.094 10.017 1.00 97.94 96 TYR A C 1
ATOM 762 O O . TYR A 1 96 ? -12.300 -6.143 10.616 1.00 97.94 96 TYR A O 1
ATOM 770 N N . GLN A 1 97 ? -12.341 -7.537 8.873 1.00 96.94 97 GLN A N 1
ATOM 771 C CA . GLN A 1 97 ? -13.391 -6.814 8.130 1.00 96.94 97 GLN A CA 1
ATOM 772 C C . GLN A 1 97 ? -14.710 -6.590 8.892 1.00 96.94 97 GLN A C 1
ATOM 774 O O . GLN A 1 97 ? -15.487 -5.736 8.493 1.00 96.94 97 GLN A O 1
ATOM 779 N N . ASN A 1 98 ? -14.953 -7.326 9.982 1.00 97.81 98 ASN A N 1
ATOM 780 C CA . ASN A 1 98 ? -16.129 -7.173 10.850 1.00 97.81 98 ASN A CA 1
ATOM 781 C C . ASN A 1 98 ? -15.760 -6.665 12.257 1.00 97.81 98 ASN A C 1
ATOM 783 O O . ASN A 1 98 ? -16.519 -6.869 13.190 1.00 97.81 98 ASN A O 1
ATOM 787 N N . GLN A 1 99 ? -14.552 -6.131 12.450 1.00 97.38 99 GLN A N 1
ATOM 788 C CA . GLN A 1 99 ? -14.034 -5.762 13.778 1.00 97.38 99 GLN A CA 1
ATOM 789 C C . GLN A 1 99 ? -13.618 -4.290 13.866 1.00 97.38 99 GLN A C 1
ATOM 791 O O . GLN A 1 99 ? -13.211 -3.831 14.931 1.00 97.38 99 GLN A O 1
ATOM 796 N N . LEU A 1 100 ? -13.659 -3.547 12.755 1.00 96.81 100 LEU A N 1
ATOM 797 C CA . LEU A 1 100 ? -13.145 -2.176 12.704 1.00 96.81 100 LEU A CA 1
ATOM 798 C C . LEU A 1 100 ? -14.021 -1.186 13.482 1.00 96.81 100 LEU A C 1
ATOM 800 O O . LEU A 1 100 ? -13.507 -0.216 14.032 1.00 96.81 100 LEU A O 1
ATOM 804 N N . ASP A 1 101 ? -15.321 -1.435 13.563 1.00 95.88 101 ASP A N 1
ATOM 805 C CA . ASP A 1 101 ? -16.285 -0.666 14.338 1.00 95.88 101 ASP A CA 1
ATOM 806 C C . ASP A 1 101 ? -16.038 -0.838 15.843 1.00 95.88 101 ASP A C 1
ATOM 808 O O . ASP A 1 101 ? -15.959 0.153 16.5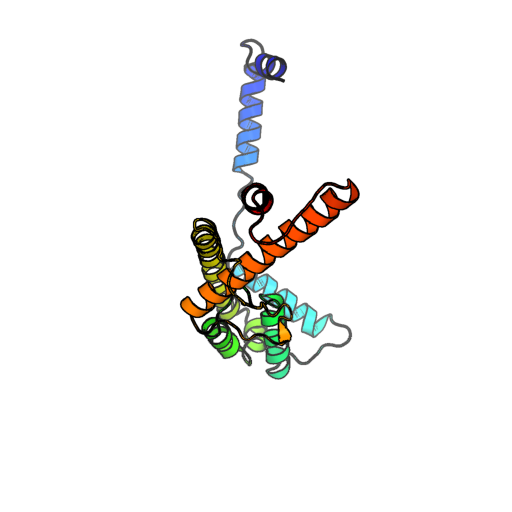72 1.00 95.88 101 ASP A O 1
ATOM 812 N N . ASP A 1 102 ? -15.828 -2.074 16.300 1.00 96.25 102 ASP A N 1
ATOM 813 C CA . ASP A 1 102 ? -15.443 -2.375 17.679 1.00 96.25 102 ASP A CA 1
ATOM 814 C C . ASP A 1 102 ? -14.052 -1.832 18.009 1.00 96.25 102 ASP A C 1
ATOM 816 O O . ASP A 1 102 ? -13.842 -1.287 19.098 1.00 96.25 102 ASP A O 1
ATOM 820 N N . ALA A 1 103 ? -13.108 -1.921 17.070 1.00 95.12 103 ALA A N 1
ATOM 821 C CA . ALA A 1 103 ? -11.780 -1.345 17.234 1.00 95.12 103 ALA A CA 1
ATOM 822 C C . ALA A 1 103 ? -11.845 0.181 17.383 1.00 95.12 103 ALA A C 1
ATOM 824 O O . ALA A 1 103 ? -11.194 0.743 18.264 1.00 95.12 103 ALA A O 1
ATOM 825 N N . LEU A 1 104 ? -12.687 0.849 16.591 1.00 93.44 104 LEU A N 1
ATOM 826 C CA . LEU A 1 104 ? -12.897 2.292 16.667 1.00 93.44 104 LEU A CA 1
ATOM 827 C C . LEU A 1 104 ? -13.548 2.709 17.998 1.00 93.44 104 LEU A C 1
ATOM 829 O O . LEU A 1 104 ? -13.096 3.670 18.620 1.00 93.44 104 LEU A O 1
ATOM 833 N N . LYS A 1 105 ? -14.559 1.966 18.471 1.00 92.50 105 LYS A N 1
ATOM 834 C CA . LYS A 1 105 ? -15.234 2.211 19.764 1.00 92.50 105 LYS A CA 1
ATOM 835 C C . LYS A 1 105 ? -14.293 2.039 20.959 1.00 92.50 105 LYS A C 1
ATOM 837 O O . LYS A 1 105 ? -14.365 2.802 21.919 1.00 92.50 105 LYS A O 1
ATOM 842 N N . ASN A 1 106 ? -13.428 1.025 20.913 1.00 94.31 106 ASN A N 1
ATOM 843 C CA . ASN A 1 106 ? -12.558 0.646 22.031 1.00 94.31 106 ASN A CA 1
ATOM 844 C C . ASN A 1 106 ? -11.137 1.221 21.931 1.00 94.31 106 ASN A C 1
ATOM 846 O O . ASN A 1 106 ? -10.305 0.935 22.794 1.00 94.31 106 ASN A O 1
ATOM 850 N N . ALA A 1 107 ? -10.856 2.019 20.896 1.00 93.94 107 ALA A N 1
ATOM 851 C CA . ALA A 1 107 ? -9.519 2.508 20.573 1.00 93.94 107 ALA A CA 1
ATOM 852 C C . ALA A 1 107 ? -8.475 1.373 20.477 1.00 93.94 107 ALA A C 1
ATOM 854 O O . ALA A 1 107 ? -7.361 1.467 21.002 1.00 93.94 107 ALA A O 1
ATOM 855 N N . ASP A 1 108 ? -8.846 0.270 19.825 1.00 95.12 108 ASP A N 1
ATOM 856 C CA . ASP A 1 108 ? -7.945 -0.848 19.569 1.00 95.12 108 ASP A CA 1
ATOM 857 C C . ASP A 1 108 ? -7.073 -0.563 18.337 1.00 95.12 108 ASP A C 1
ATOM 859 O O . ASP A 1 108 ? -7.545 -0.472 17.205 1.00 95.12 108 ASP A O 1
ATOM 863 N N . LEU A 1 109 ? -5.764 -0.445 18.563 1.00 94.25 109 LEU A N 1
ATOM 864 C CA . LEU A 1 109 ? -4.763 -0.171 17.531 1.00 94.25 109 LEU A CA 1
ATOM 865 C C . LEU A 1 109 ? -4.288 -1.429 16.790 1.00 94.25 109 LEU A C 1
ATOM 867 O O . LEU A 1 109 ? -3.426 -1.320 15.920 1.00 94.25 109 LEU A O 1
ATOM 871 N N . THR A 1 110 ? -4.807 -2.618 17.107 1.00 96.38 110 THR A N 1
ATOM 872 C CA . THR A 1 110 ? -4.304 -3.893 16.567 1.00 96.38 110 THR A CA 1
ATOM 873 C C . THR A 1 110 ? -4.305 -3.922 15.038 1.00 96.38 110 THR A C 1
ATOM 875 O O . THR A 1 110 ? -3.262 -4.180 14.432 1.00 96.38 110 THR A O 1
ATOM 878 N N . PHE A 1 111 ? -5.434 -3.593 14.400 1.00 96.50 111 PHE A N 1
ATOM 879 C CA . PHE A 1 111 ? -5.521 -3.541 12.936 1.00 96.50 111 PHE A CA 1
ATOM 880 C C . PHE A 1 111 ? -4.605 -2.463 12.341 1.00 96.50 111 PHE A C 1
ATOM 882 O O . PHE A 1 111 ? -3.886 -2.715 11.373 1.00 96.50 111 PHE A O 1
ATOM 889 N N . PHE A 1 112 ? -4.587 -1.273 12.947 1.00 93.38 112 PHE A N 1
ATOM 890 C CA . PHE A 1 112 ? -3.745 -0.169 12.494 1.00 93.38 112 PHE A CA 1
ATOM 891 C C . PHE A 1 112 ? -2.261 -0.562 12.506 1.00 93.38 112 PHE A C 1
ATOM 893 O O . PHE A 1 112 ? -1.588 -0.468 11.481 1.00 93.38 112 PHE A O 1
ATOM 900 N N . ASN A 1 113 ? -1.776 -1.112 13.618 1.00 95.62 113 ASN A N 1
ATOM 901 C CA . ASN A 1 113 ? -0.393 -1.559 13.768 1.00 95.62 113 ASN A CA 1
ATOM 902 C C . ASN A 1 113 ? -0.036 -2.692 12.795 1.00 95.62 113 ASN A C 1
ATOM 904 O O . ASN A 1 113 ? 1.057 -2.688 12.218 1.00 95.62 113 ASN A O 1
ATOM 908 N N . LEU A 1 114 ? -0.955 -3.641 12.575 1.00 97.94 114 LEU A N 1
ATOM 909 C CA . LEU A 1 114 ? -0.784 -4.702 11.581 1.00 97.94 114 LEU A CA 1
ATOM 910 C C . LEU A 1 114 ? -0.623 -4.116 10.174 1.00 97.94 114 LEU A C 1
ATOM 912 O O . LEU A 1 114 ? 0.366 -4.404 9.498 1.00 97.94 114 LEU A O 1
ATOM 916 N N . SER A 1 115 ? -1.569 -3.276 9.749 1.00 97.56 115 SER A N 1
ATOM 917 C CA . SER A 1 115 ? -1.571 -2.677 8.410 1.00 97.56 115 SER A CA 1
ATOM 918 C C . SER A 1 115 ? -0.323 -1.819 8.166 1.00 97.56 115 SER A C 1
ATOM 920 O O . SER A 1 115 ? 0.322 -1.942 7.123 1.00 97.56 115 SER A O 1
ATOM 922 N N . GLN A 1 116 ? 0.104 -1.048 9.171 1.00 96.25 116 GLN A N 1
ATOM 923 C CA . GLN A 1 116 ? 1.322 -0.244 9.125 1.00 96.25 116 GLN A CA 1
ATOM 924 C C . GLN A 1 116 ? 2.581 -1.112 8.998 1.00 96.25 116 GLN A C 1
ATOM 926 O O . GLN A 1 116 ? 3.477 -0.792 8.214 1.00 96.25 116 GLN A O 1
ATOM 931 N N . THR A 1 117 ? 2.647 -2.225 9.734 1.00 98.06 117 THR A N 1
ATOM 932 C CA . THR A 1 117 ? 3.769 -3.177 9.666 1.00 98.06 117 THR A CA 1
ATOM 933 C C . THR A 1 117 ? 3.868 -3.815 8.281 1.00 98.06 117 THR A C 1
ATOM 935 O O . THR A 1 117 ? 4.954 -3.876 7.698 1.00 98.06 117 THR A O 1
ATOM 938 N N . ILE A 1 118 ? 2.732 -4.255 7.728 1.00 98.38 118 ILE A N 1
ATOM 939 C CA . ILE A 1 118 ? 2.645 -4.800 6.368 1.00 98.38 118 ILE A CA 1
ATOM 940 C C . ILE A 1 118 ? 3.115 -3.754 5.354 1.00 98.38 118 ILE A C 1
ATOM 942 O O . ILE A 1 118 ? 3.995 -4.042 4.541 1.00 98.38 118 ILE A O 1
ATOM 946 N N . TRP A 1 119 ? 2.584 -2.531 5.430 1.00 97.88 119 TRP A N 1
ATOM 947 C CA . TRP A 1 119 ? 2.923 -1.461 4.497 1.00 97.88 119 TRP A CA 1
ATOM 948 C C . TRP A 1 119 ? 4.415 -1.125 4.519 1.00 97.88 119 TRP A C 1
ATOM 950 O O . TRP A 1 119 ? 5.059 -1.106 3.471 1.00 97.88 119 TRP A O 1
ATOM 960 N N . GLN A 1 120 ? 4.998 -0.931 5.705 1.00 97.69 120 GLN A N 1
ATOM 961 C CA . GLN A 1 120 ? 6.429 -0.646 5.844 1.00 97.69 120 GLN A CA 1
ATOM 962 C C . GLN A 1 120 ? 7.295 -1.765 5.265 1.00 97.69 120 GLN A C 1
ATOM 964 O O . GLN A 1 120 ? 8.257 -1.488 4.545 1.00 97.69 120 GLN A O 1
ATOM 969 N N . LYS A 1 121 ? 6.930 -3.026 5.532 1.00 98.06 121 LYS A N 1
ATOM 970 C CA . LYS A 1 121 ? 7.618 -4.190 4.967 1.00 98.06 121 LYS A CA 1
ATOM 971 C C . LYS A 1 121 ? 7.563 -4.175 3.438 1.00 98.06 121 LYS A C 1
ATOM 973 O O . LYS A 1 121 ? 8.608 -4.273 2.799 1.00 98.06 121 LYS A O 1
ATOM 978 N N . ARG A 1 122 ? 6.371 -4.049 2.844 1.00 98.00 122 ARG A N 1
ATOM 979 C CA . ARG A 1 122 ? 6.199 -4.082 1.379 1.00 98.00 122 ARG A CA 1
ATOM 980 C C . ARG A 1 122 ? 6.836 -2.888 0.686 1.00 98.00 122 ARG A C 1
ATOM 982 O O . ARG A 1 122 ? 7.417 -3.049 -0.388 1.00 98.00 122 ARG A O 1
ATOM 989 N N . PHE A 1 123 ? 6.807 -1.721 1.320 1.00 96.25 123 PHE A N 1
ATOM 990 C CA . PHE A 1 123 ? 7.491 -0.534 0.826 1.00 96.25 123 PHE A CA 1
ATOM 991 C C . PHE A 1 123 ? 9.009 -0.748 0.758 1.00 96.25 123 PHE A C 1
ATOM 993 O O . PHE A 1 123 ? 9.603 -0.523 -0.296 1.00 96.25 123 PHE A O 1
ATOM 1000 N N . ALA A 1 124 ? 9.627 -1.255 1.831 1.00 97.62 124 ALA A N 1
ATOM 1001 C CA . ALA A 1 124 ? 11.061 -1.557 1.855 1.00 97.62 124 ALA A CA 1
ATOM 1002 C C . ALA A 1 124 ? 11.444 -2.627 0.816 1.00 97.62 124 ALA A C 1
ATOM 1004 O O . ALA A 1 124 ? 12.362 -2.421 0.025 1.00 97.62 124 ALA A O 1
ATOM 1005 N N . GLN A 1 125 ? 10.679 -3.722 0.736 1.00 97.38 125 GLN A N 1
ATOM 1006 C CA . GLN A 1 125 ? 10.899 -4.769 -0.270 1.00 97.38 125 GLN A CA 1
ATOM 1007 C C . GLN A 1 125 ? 10.790 -4.232 -1.701 1.00 97.38 125 GLN A C 1
ATOM 1009 O O . GLN A 1 125 ? 11.574 -4.609 -2.568 1.00 97.38 125 GLN A O 1
ATOM 1014 N N . SER A 1 126 ? 9.847 -3.323 -1.959 1.00 96.50 126 SER A N 1
ATOM 1015 C CA . SER A 1 126 ? 9.692 -2.710 -3.281 1.00 96.50 126 SER A CA 1
ATOM 1016 C C . SER A 1 126 ? 10.887 -1.828 -3.639 1.00 96.50 126 SER A C 1
ATOM 1018 O O . SER A 1 126 ? 11.281 -1.797 -4.804 1.00 96.50 126 SER A O 1
ATOM 1020 N N . GLN A 1 127 ? 11.488 -1.143 -2.653 1.00 97.00 127 GLN A N 1
ATOM 1021 C CA . GLN A 1 127 ? 12.698 -0.345 -2.862 1.00 97.00 127 GLN A CA 1
ATOM 1022 C C . GLN A 1 127 ? 13.890 -1.196 -3.301 1.00 97.00 127 GLN A C 1
ATOM 1024 O O . GLN A 1 127 ? 14.612 -0.815 -4.220 1.00 97.00 127 GLN A O 1
ATOM 1029 N N . GLU A 1 128 ? 14.079 -2.347 -2.665 1.00 97.38 128 GLU A N 1
ATOM 1030 C CA . GLU A 1 128 ? 15.124 -3.304 -3.036 1.00 97.38 128 GLU A CA 1
ATOM 1031 C C . GLU A 1 128 ? 14.834 -3.906 -4.418 1.00 97.38 128 GLU A C 1
ATOM 1033 O O . GLU A 1 128 ? 15.685 -3.893 -5.310 1.00 97.38 128 GLU A O 1
ATOM 1038 N N . LEU A 1 129 ? 13.590 -4.338 -4.640 1.00 97.00 129 LEU A N 1
ATOM 1039 C CA . LEU A 1 129 ? 13.171 -5.030 -5.854 1.00 97.00 129 LEU A CA 1
ATOM 1040 C C . LEU A 1 129 ? 13.387 -4.200 -7.124 1.00 97.00 129 LEU A C 1
ATOM 1042 O O . LEU A 1 129 ? 13.926 -4.721 -8.104 1.00 97.00 129 LEU A O 1
ATOM 1046 N N . TYR A 1 130 ? 12.993 -2.920 -7.135 1.00 96.06 130 TYR A N 1
ATOM 1047 C CA . TYR A 1 130 ? 13.173 -2.101 -8.339 1.00 96.06 130 TYR A CA 1
ATOM 1048 C C . TYR A 1 130 ? 14.660 -1.867 -8.644 1.00 96.06 130 TYR A C 1
ATOM 1050 O O . TYR A 1 130 ? 15.037 -1.836 -9.815 1.00 96.06 130 TYR A O 1
ATOM 1058 N N . GLN A 1 131 ? 15.508 -1.717 -7.617 1.00 97.00 131 GLN A N 1
ATOM 1059 C CA . GLN A 1 131 ? 16.950 -1.514 -7.799 1.00 97.00 131 GLN A CA 1
ATOM 1060 C C . GLN A 1 131 ? 17.600 -2.756 -8.399 1.00 97.00 131 GLN A C 1
ATOM 1062 O O . GLN A 1 131 ? 18.386 -2.647 -9.337 1.00 97.00 131 GLN A O 1
ATOM 1067 N N . GLU A 1 132 ? 17.236 -3.936 -7.901 1.00 97.25 132 GLU A N 1
ATOM 1068 C CA . GLU A 1 132 ? 17.737 -5.205 -8.422 1.00 97.25 132 GLU A CA 1
ATOM 1069 C C . GLU A 1 132 ? 17.309 -5.455 -9.870 1.00 97.25 132 GLU A C 1
ATOM 1071 O O . GLU A 1 132 ? 18.121 -5.913 -10.673 1.00 97.25 132 GLU A O 1
ATOM 1076 N N . ILE A 1 133 ? 16.051 -5.153 -10.215 1.00 96.62 133 ILE A N 1
ATOM 1077 C CA . ILE A 1 133 ? 15.544 -5.315 -11.585 1.00 96.62 133 ILE A CA 1
ATOM 1078 C C . ILE A 1 133 ? 16.279 -4.368 -12.539 1.00 96.62 133 ILE A C 1
ATOM 1080 O O . ILE A 1 133 ? 16.770 -4.814 -13.571 1.00 96.62 133 ILE A O 1
ATOM 1084 N N . LEU A 1 134 ? 16.391 -3.081 -12.191 1.00 95.00 134 LEU A N 1
ATOM 1085 C CA . LEU A 1 134 ? 17.026 -2.072 -13.050 1.00 95.00 134 LEU A CA 1
ATOM 1086 C C . LEU A 1 134 ? 18.558 -2.178 -13.100 1.00 95.00 134 LEU A C 1
ATOM 1088 O O . LEU A 1 134 ? 19.185 -1.560 -13.958 1.00 95.00 134 LEU A O 1
ATOM 1092 N N . ALA A 1 135 ? 19.178 -2.952 -12.206 1.00 95.38 135 ALA A N 1
ATOM 1093 C CA . ALA A 1 135 ? 20.603 -3.267 -12.288 1.00 95.38 135 ALA A CA 1
ATOM 1094 C C . ALA A 1 135 ? 20.933 -4.226 -13.448 1.00 95.38 135 ALA A C 1
ATOM 1096 O O . ALA A 1 135 ? 22.102 -4.352 -13.821 1.00 95.38 135 ALA A O 1
ATOM 1097 N N . GLN A 1 136 ? 19.927 -4.902 -14.009 1.00 92.31 136 GLN A N 1
ATOM 1098 C CA . GLN A 1 136 ? 20.056 -5.774 -15.172 1.00 92.31 136 GLN A CA 1
ATOM 1099 C C . GLN A 1 136 ? 19.440 -5.105 -16.412 1.00 92.31 136 GLN A C 1
ATOM 1101 O O . GLN A 1 136 ? 18.469 -4.357 -16.281 1.00 92.31 136 GLN A O 1
ATOM 1106 N N . PRO A 1 137 ? 19.954 -5.379 -17.625 1.00 90.38 137 PRO A N 1
ATOM 1107 C CA . PRO A 1 137 ? 19.309 -4.932 -18.856 1.00 90.38 137 PRO A CA 1
ATOM 1108 C C . PRO A 1 137 ? 17.876 -5.468 -18.955 1.00 90.38 137 PRO A C 1
ATOM 1110 O O . PRO A 1 137 ? 17.635 -6.655 -18.713 1.00 90.38 137 PRO A O 1
ATOM 1113 N N . LEU A 1 138 ? 16.934 -4.607 -19.336 1.00 91.81 138 LEU A N 1
ATOM 1114 C CA . LEU A 1 138 ? 15.542 -5.000 -19.538 1.00 91.81 138 LEU A CA 1
ATOM 1115 C C . LEU A 1 138 ? 15.372 -5.637 -20.923 1.00 91.81 138 LEU A C 1
ATOM 1117 O O . LEU A 1 138 ? 15.942 -5.185 -21.914 1.00 91.81 138 LEU A O 1
ATOM 1121 N N . ASP A 1 139 ? 14.570 -6.699 -21.003 1.00 90.12 139 ASP A N 1
ATOM 1122 C CA . ASP A 1 139 ? 14.266 -7.351 -22.277 1.00 90.12 139 ASP A CA 1
ATOM 1123 C C . ASP A 1 139 ? 13.085 -6.673 -22.986 1.00 90.12 139 ASP A C 1
ATOM 1125 O O . ASP A 1 139 ? 11.925 -6.864 -22.609 1.00 90.12 139 ASP A O 1
ATOM 1129 N N . PHE A 1 140 ? 13.390 -5.921 -24.043 1.00 87.69 140 PHE A N 1
ATOM 1130 C CA . PHE A 1 140 ? 12.405 -5.269 -24.913 1.00 87.69 140 PHE A CA 1
ATOM 1131 C C . PHE A 1 140 ? 12.093 -6.047 -26.200 1.00 87.69 140 PHE A C 1
ATOM 1133 O O . PHE A 1 140 ? 11.289 -5.585 -27.007 1.00 87.69 140 PHE A O 1
ATOM 1140 N N . ALA A 1 141 ? 12.742 -7.192 -26.429 1.00 87.56 141 ALA A N 1
ATOM 1141 C CA . ALA A 1 141 ? 12.527 -8.001 -27.629 1.00 87.56 141 ALA A CA 1
ATOM 1142 C C . ALA A 1 141 ? 11.395 -9.026 -27.453 1.00 87.56 141 ALA A C 1
ATOM 1144 O O . ALA A 1 141 ? 10.889 -9.567 -28.438 1.00 87.56 141 ALA A O 1
ATOM 1145 N N . SER A 1 142 ? 10.996 -9.315 -26.212 1.00 87.38 142 SER A N 1
ATOM 1146 C CA . SER A 1 142 ? 9.871 -10.204 -25.925 1.00 87.38 142 SER A CA 1
ATOM 1147 C C . SER A 1 142 ? 8.512 -9.568 -26.241 1.00 87.38 142 SER A C 1
ATOM 1149 O O . SER A 1 142 ? 8.278 -8.385 -26.012 1.00 87.38 142 SER A O 1
ATOM 1151 N N . ASN A 1 143 ? 7.561 -10.394 -26.692 1.00 86.38 143 ASN A N 1
ATOM 1152 C CA . ASN A 1 143 ? 6.167 -9.999 -26.955 1.00 86.38 143 ASN A CA 1
ATOM 1153 C C . ASN A 1 143 ? 5.326 -9.887 -25.666 1.00 86.38 143 ASN A C 1
ATOM 1155 O O . ASN A 1 143 ? 4.194 -10.371 -25.609 1.00 86.38 143 ASN A O 1
ATOM 1159 N N . ARG A 1 144 ? 5.888 -9.312 -24.600 1.00 86.88 144 ARG A N 1
ATOM 1160 C CA . ARG A 1 144 ? 5.177 -9.132 -23.329 1.00 86.88 144 ARG A CA 1
ATOM 1161 C C . ARG A 1 144 ? 4.177 -7.981 -23.425 1.00 86.88 144 ARG A C 1
ATOM 1163 O O . ARG A 1 144 ? 4.397 -7.005 -24.136 1.00 86.88 144 ARG A O 1
ATOM 1170 N N . SER A 1 145 ? 3.087 -8.090 -22.674 1.00 89.50 145 SER A N 1
ATOM 1171 C CA . SER A 1 145 ? 2.075 -7.043 -22.526 1.00 89.50 145 SER A CA 1
ATOM 1172 C C . SER A 1 145 ? 1.876 -6.721 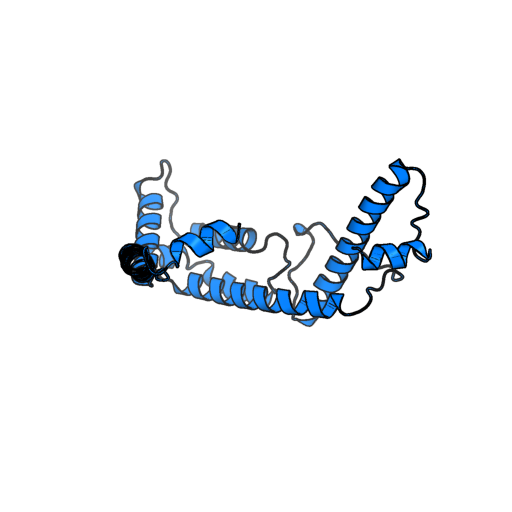-21.053 1.00 89.50 145 SER A C 1
ATOM 1174 O O . SER A 1 145 ? 1.875 -7.631 -20.227 1.00 89.50 145 SER A O 1
ATOM 1176 N N . PHE A 1 146 ? 1.639 -5.452 -20.738 1.00 93.25 146 PHE A N 1
ATOM 1177 C CA . PHE A 1 146 ? 1.337 -5.004 -19.385 1.00 93.25 146 PHE A CA 1
ATOM 1178 C C . PHE A 1 146 ? -0.098 -4.471 -19.325 1.00 93.25 146 PHE A C 1
ATOM 1180 O O . PHE A 1 146 ? -0.445 -3.560 -20.074 1.00 93.25 146 PHE A O 1
ATOM 1187 N N . GLU A 1 147 ? -0.931 -5.045 -18.452 1.00 94.88 147 GLU A N 1
ATOM 1188 C CA . GLU A 1 147 ? -2.285 -4.543 -18.199 1.00 94.88 147 GLU A CA 1
ATOM 1189 C C . GLU A 1 147 ? -2.207 -3.295 -17.311 1.00 94.88 147 GLU A C 1
ATOM 1191 O O . GLU A 1 147 ? -1.857 -3.364 -16.130 1.00 94.88 147 GLU A O 1
ATOM 1196 N N . THR A 1 148 ? -2.516 -2.139 -17.893 1.00 93.62 148 THR A N 1
ATOM 1197 C CA . THR A 1 148 ? -2.470 -0.847 -17.200 1.00 93.62 148 THR A CA 1
ATOM 1198 C C . THR A 1 148 ? -3.676 -0.622 -16.296 1.00 93.62 148 THR A C 1
ATOM 1200 O O . THR A 1 148 ? -3.598 0.179 -15.370 1.00 93.62 148 THR A O 1
ATOM 1203 N N . ASP A 1 149 ? -4.780 -1.323 -16.550 1.00 95.31 149 ASP A N 1
ATOM 1204 C CA . ASP A 1 149 ? -6.003 -1.250 -15.760 1.00 95.31 149 ASP A CA 1
ATOM 1205 C C . ASP A 1 149 ? -5.864 -2.078 -14.471 1.00 95.31 149 ASP A C 1
ATOM 1207 O O . ASP A 1 149 ? -5.832 -3.312 -14.488 1.00 95.31 149 ASP A O 1
ATOM 1211 N N . ALA A 1 150 ? -5.750 -1.397 -13.329 1.00 93.88 150 ALA A N 1
ATOM 1212 C CA . ALA A 1 150 ? -5.586 -2.050 -12.033 1.00 93.88 150 ALA A CA 1
ATOM 1213 C C . ALA A 1 150 ? -6.809 -2.887 -11.625 1.00 93.88 150 ALA A C 1
ATOM 1215 O O . ALA A 1 150 ? -6.651 -3.898 -10.932 1.00 93.88 150 ALA A O 1
ATOM 1216 N N . GLU A 1 151 ? -8.017 -2.532 -12.071 1.00 93.44 151 GLU A N 1
ATOM 1217 C CA . GLU A 1 151 ? -9.238 -3.271 -11.730 1.00 93.44 151 GLU A CA 1
ATOM 1218 C C . GLU A 1 151 ? -9.215 -4.681 -12.328 1.00 93.44 151 GLU A C 1
ATOM 1220 O O . GLU A 1 151 ? -9.642 -5.637 -11.679 1.00 93.44 151 GLU A O 1
ATOM 1225 N N . LYS A 1 152 ? -8.612 -4.834 -13.512 1.00 95.31 152 LYS A N 1
ATOM 1226 C CA . LYS A 1 152 ? -8.453 -6.125 -14.203 1.00 95.31 152 LYS A CA 1
ATOM 1227 C C . LYS A 1 152 ? -7.323 -6.995 -13.656 1.00 95.31 152 LYS A C 1
ATOM 1229 O O . LYS A 1 152 ? -7.216 -8.161 -14.035 1.00 95.31 152 LYS A O 1
ATOM 1234 N N . ARG A 1 153 ? -6.472 -6.456 -12.780 1.00 94.25 153 ARG A N 1
ATOM 1235 C CA . ARG A 1 153 ? -5.343 -7.185 -12.185 1.00 94.25 153 ARG A CA 1
ATOM 1236 C C . ARG A 1 153 ? -5.708 -7.781 -10.828 1.00 94.25 153 ARG A C 1
ATOM 1238 O O . ARG A 1 153 ? -6.424 -7.178 -10.034 1.00 94.25 153 ARG A O 1
ATOM 1245 N N . GLY A 1 154 ? -5.174 -8.961 -10.532 1.00 94.00 154 GLY A N 1
ATOM 1246 C CA . GLY A 1 154 ? -5.111 -9.477 -9.163 1.00 94.00 154 GLY A CA 1
ATOM 1247 C C . GLY A 1 154 ? -3.905 -8.909 -8.412 1.00 94.00 154 GLY A C 1
ATOM 1248 O O . GLY A 1 154 ? -2.975 -8.393 -9.034 1.00 94.00 154 GLY A O 1
ATOM 1249 N N . TYR A 1 155 ? -3.900 -9.032 -7.084 1.00 96.19 155 TYR A N 1
ATOM 1250 C CA . TYR A 1 155 ? -2.673 -8.856 -6.305 1.00 96.19 155 TYR A CA 1
ATOM 1251 C C . TYR A 1 155 ? -1.703 -10.007 -6.593 1.00 96.19 155 TYR A C 1
ATOM 1253 O O . TYR A 1 155 ? -2.118 -11.115 -6.942 1.00 96.19 155 TYR A O 1
ATOM 1261 N N . ALA A 1 156 ? -0.402 -9.761 -6.439 1.00 96.81 156 ALA A N 1
ATOM 1262 C CA . ALA A 1 156 ? 0.595 -10.812 -6.605 1.00 96.81 156 ALA A CA 1
ATOM 1263 C C . ALA A 1 156 ? 0.381 -11.927 -5.567 1.00 96.81 156 ALA A C 1
ATOM 1265 O O . ALA A 1 156 ? 0.187 -11.653 -4.381 1.00 96.81 156 ALA A O 1
ATOM 1266 N N . ALA A 1 157 ? 0.430 -13.186 -6.007 1.00 97.19 157 ALA A N 1
ATOM 1267 C CA . ALA A 1 157 ? 0.239 -14.334 -5.119 1.00 97.19 157 ALA A CA 1
ATOM 1268 C C . ALA A 1 157 ? 1.406 -14.511 -4.131 1.00 97.19 157 ALA A C 1
ATOM 1270 O O . ALA A 1 157 ? 1.195 -14.896 -2.984 1.00 97.19 157 ALA A O 1
ATOM 1271 N N . ASP A 1 158 ? 2.627 -14.214 -4.579 1.00 97.00 158 ASP A N 1
ATOM 1272 C CA . ASP A 1 158 ? 3.869 -14.411 -3.836 1.00 97.00 158 ASP A CA 1
ATOM 1273 C C . ASP A 1 158 ? 4.978 -13.447 -4.314 1.00 97.00 158 ASP A C 1
ATOM 1275 O O . ASP A 1 158 ? 4.768 -12.588 -5.178 1.00 97.00 158 ASP A O 1
ATOM 1279 N N . ASP A 1 159 ? 6.178 -13.589 -3.744 1.00 96.69 159 ASP A N 1
ATOM 1280 C CA . ASP A 1 159 ? 7.347 -12.767 -4.077 1.00 96.69 159 ASP A CA 1
ATOM 1281 C C . ASP A 1 159 ? 7.803 -12.940 -5.540 1.00 96.69 159 ASP A C 1
ATOM 1283 O O . ASP A 1 159 ? 8.287 -11.985 -6.155 1.00 96.69 159 ASP A O 1
ATOM 1287 N N . ALA A 1 160 ? 7.630 -14.128 -6.129 1.00 97.38 160 ALA A N 1
ATOM 1288 C CA . ALA A 1 160 ? 7.992 -14.379 -7.524 1.00 97.38 160 ALA A CA 1
ATOM 1289 C C . ALA A 1 160 ? 7.015 -13.679 -8.479 1.00 97.38 160 ALA A C 1
ATOM 1291 O O . ALA A 1 160 ? 7.444 -13.010 -9.423 1.00 97.38 160 ALA A O 1
ATOM 1292 N N . GLY A 1 161 ? 5.714 -13.758 -8.189 1.00 96.81 161 GLY A N 1
ATOM 1293 C CA . GLY A 1 161 ? 4.671 -13.010 -8.884 1.00 96.81 161 GLY A CA 1
ATOM 1294 C C . GLY A 1 161 ? 4.872 -11.500 -8.761 1.00 96.81 161 GLY A C 1
ATOM 1295 O O . GLY A 1 161 ? 4.734 -10.782 -9.750 1.00 96.81 161 GLY A O 1
ATOM 1296 N N . MET A 1 162 ? 5.287 -11.020 -7.584 1.00 97.50 162 MET A N 1
ATOM 1297 C CA . MET A 1 162 ? 5.601 -9.605 -7.372 1.00 97.50 162 MET A CA 1
ATOM 1298 C C . MET A 1 162 ? 6.801 -9.164 -8.218 1.00 97.50 162 MET A C 1
ATOM 1300 O O . MET A 1 162 ? 6.737 -8.138 -8.894 1.00 97.50 162 MET A O 1
ATOM 1304 N N . ARG A 1 163 ? 7.881 -9.957 -8.259 1.00 97.38 163 ARG A N 1
ATOM 1305 C CA . ARG A 1 163 ? 9.030 -9.670 -9.132 1.00 97.38 163 ARG A CA 1
ATOM 1306 C C . ARG A 1 163 ? 8.637 -9.646 -10.606 1.00 97.38 163 ARG A C 1
ATOM 1308 O O . ARG A 1 163 ? 9.086 -8.750 -11.321 1.00 97.38 163 ARG A O 1
ATOM 1315 N N . ALA A 1 164 ? 7.824 -10.597 -11.062 1.00 95.38 164 ALA A N 1
ATOM 1316 C CA . ALA A 1 164 ? 7.350 -10.626 -12.444 1.00 95.38 164 ALA A CA 1
ATOM 1317 C C . ALA A 1 164 ? 6.546 -9.359 -12.775 1.00 95.38 164 ALA A C 1
ATOM 1319 O O . ALA A 1 164 ? 6.877 -8.658 -13.731 1.00 95.38 164 ALA A O 1
ATOM 1320 N N . TYR A 1 165 ? 5.590 -8.998 -11.910 1.00 95.88 165 TYR A N 1
ATOM 1321 C CA . TYR A 1 165 ? 4.807 -7.770 -12.038 1.00 95.88 165 TYR A CA 1
ATOM 1322 C C . TYR A 1 165 ? 5.692 -6.519 -12.133 1.00 95.88 165 TYR A C 1
ATOM 1324 O O . TYR A 1 165 ? 5.551 -5.734 -13.071 1.00 95.88 165 TYR A O 1
ATOM 1332 N N . TRP A 1 166 ? 6.634 -6.340 -11.201 1.00 96.94 166 TRP A N 1
ATOM 1333 C CA . TRP A 1 166 ? 7.538 -5.187 -11.213 1.00 96.94 166 TRP A CA 1
ATOM 1334 C C . TRP A 1 166 ? 8.451 -5.171 -12.435 1.00 96.94 166 TRP A C 1
ATOM 1336 O O . TRP A 1 166 ? 8.741 -4.096 -12.954 1.00 96.94 166 TRP A O 1
ATOM 1346 N N . THR A 1 167 ? 8.874 -6.335 -12.928 1.00 96.25 167 THR A N 1
ATOM 1347 C CA . THR A 1 167 ? 9.688 -6.425 -14.147 1.00 96.25 167 THR A CA 1
ATOM 1348 C C . THR A 1 167 ? 8.907 -5.918 -15.355 1.00 96.25 167 THR A C 1
ATOM 1350 O O . THR A 1 167 ? 9.415 -5.084 -16.109 1.00 96.25 167 THR A O 1
ATOM 1353 N N . ASP A 1 168 ? 7.663 -6.367 -15.524 1.00 95.19 168 ASP A N 1
ATOM 1354 C CA . ASP A 1 168 ? 6.809 -5.940 -16.635 1.00 95.19 168 ASP A CA 1
ATOM 1355 C C . ASP A 1 168 ? 6.420 -4.463 -16.504 1.00 95.19 168 ASP A C 1
ATOM 1357 O O . ASP A 1 168 ? 6.514 -3.708 -17.473 1.00 95.19 168 ASP A O 1
ATOM 1361 N N . TYR A 1 169 ? 6.084 -4.018 -15.290 1.00 95.56 169 TYR A N 1
ATOM 1362 C CA . TYR A 1 169 ? 5.784 -2.620 -14.992 1.00 95.56 169 TYR A CA 1
ATOM 1363 C C . TYR A 1 169 ? 6.969 -1.697 -15.299 1.00 95.56 169 TYR A C 1
ATOM 1365 O O . TYR A 1 169 ? 6.797 -0.682 -15.970 1.00 95.56 169 TYR A O 1
ATOM 1373 N N . LEU A 1 170 ? 8.181 -2.032 -14.846 1.00 95.94 170 LEU A N 1
ATOM 1374 C CA . LEU A 1 170 ? 9.377 -1.223 -15.101 1.00 95.94 170 LEU A CA 1
ATOM 1375 C C . LEU A 1 170 ? 9.748 -1.221 -16.585 1.00 95.94 170 LEU A C 1
ATOM 1377 O O . LEU A 1 170 ? 10.056 -0.159 -17.124 1.00 95.94 170 LEU A O 1
ATOM 1381 N N . THR A 1 171 ? 9.635 -2.368 -17.262 1.00 94.69 171 THR A N 1
ATOM 1382 C CA . THR A 1 171 ? 9.824 -2.463 -18.720 1.00 94.69 171 THR A CA 1
ATOM 1383 C C . THR A 1 171 ? 8.860 -1.527 -19.449 1.00 94.69 171 THR A C 1
ATOM 1385 O O . THR A 1 171 ? 9.289 -0.706 -20.260 1.00 94.69 171 THR A O 1
ATOM 1388 N N . TYR A 1 172 ? 7.572 -1.575 -19.100 1.00 94.06 172 TYR A N 1
ATOM 1389 C CA . TYR A 1 172 ? 6.555 -0.670 -19.633 1.00 94.06 172 TYR A CA 1
ATOM 1390 C C . TYR A 1 172 ? 6.880 0.803 -19.346 1.00 94.06 172 TYR A C 1
ATOM 1392 O O . TYR A 1 172 ?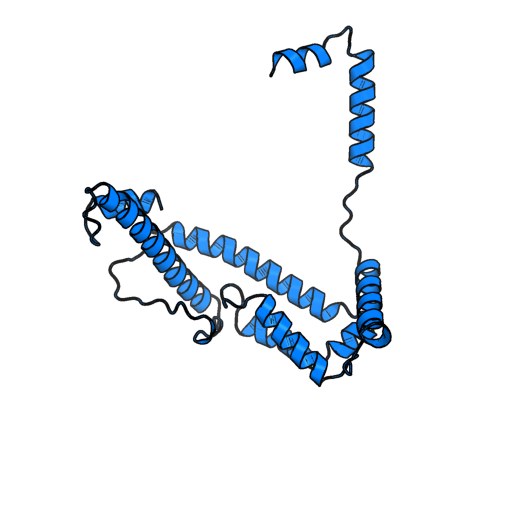 6.837 1.638 -20.247 1.00 94.06 172 TYR A O 1
ATOM 1400 N N . ARG A 1 173 ? 7.260 1.141 -18.108 1.00 93.69 173 ARG A N 1
ATOM 1401 C CA . ARG A 1 173 ? 7.593 2.518 -17.707 1.00 93.69 173 ARG A CA 1
ATOM 1402 C C . ARG A 1 173 ? 8.785 3.080 -18.480 1.00 93.69 173 ARG A C 1
ATOM 1404 O O . ARG A 1 173 ? 8.738 4.247 -18.872 1.00 93.69 173 ARG A O 1
ATOM 1411 N N . VAL A 1 174 ? 9.822 2.273 -18.703 1.00 92.62 174 VAL A N 1
ATOM 1412 C CA . VAL A 1 174 ? 10.989 2.669 -19.505 1.00 92.62 174 VAL A CA 1
ATOM 1413 C C . VAL A 1 174 ? 10.591 2.844 -20.969 1.00 92.62 174 VAL A C 1
ATOM 1415 O O . VAL A 1 174 ? 10.897 3.885 -21.544 1.00 92.62 174 VAL A O 1
ATOM 1418 N N . LEU A 1 175 ? 9.829 1.908 -21.548 1.00 89.75 175 LEU A N 1
ATOM 1419 C CA . LEU A 1 175 ? 9.321 2.033 -22.921 1.00 89.75 175 LEU A CA 1
ATOM 1420 C C . LEU A 1 175 ? 8.501 3.309 -23.124 1.00 89.75 175 LEU A C 1
ATOM 1422 O O . LEU A 1 175 ? 8.747 4.038 -24.081 1.00 89.75 175 LEU A O 1
ATOM 1426 N N . MET A 1 176 ? 7.578 3.615 -22.209 1.00 89.25 176 MET A N 1
ATOM 1427 C CA . MET A 1 176 ? 6.772 4.837 -22.279 1.00 89.25 176 MET A CA 1
ATOM 1428 C C . MET A 1 176 ? 7.635 6.092 -22.190 1.00 89.25 176 MET A C 1
ATOM 1430 O O . MET A 1 176 ? 7.485 7.003 -22.998 1.00 89.25 176 MET A O 1
ATOM 1434 N N . ARG A 1 177 ? 8.601 6.122 -21.264 1.00 88.62 177 ARG A N 1
ATOM 1435 C CA . ARG A 1 177 ? 9.526 7.254 -21.140 1.00 88.62 177 ARG A CA 1
ATOM 1436 C C . ARG A 1 177 ? 10.341 7.461 -22.413 1.00 88.62 177 ARG A C 1
ATOM 1438 O O . ARG A 1 177 ? 10.568 8.599 -22.822 1.00 88.62 177 ARG A O 1
ATOM 1445 N N . LEU A 1 178 ? 10.810 6.377 -23.018 1.00 85.44 178 LEU A N 1
ATOM 1446 C CA . LEU A 1 178 ? 11.564 6.438 -24.259 1.00 85.44 178 LEU A CA 1
ATOM 1447 C C . LEU A 1 178 ? 10.691 6.880 -25.439 1.00 85.44 178 LEU A C 1
ATOM 1449 O O . LEU A 1 178 ? 11.120 7.716 -26.231 1.00 85.44 178 LEU A O 1
ATOM 1453 N N . TYR A 1 179 ? 9.455 6.387 -25.515 1.00 83.81 179 TYR A N 1
ATOM 1454 C CA . TYR A 1 179 ? 8.471 6.818 -26.503 1.00 83.81 179 TYR A CA 1
ATOM 1455 C C . TYR A 1 179 ? 8.180 8.322 -26.390 1.00 83.81 179 TYR A C 1
ATOM 1457 O O . TYR A 1 179 ? 8.302 9.040 -27.383 1.00 83.81 179 TYR A O 1
ATOM 1465 N N . ASP A 1 180 ? 7.919 8.834 -25.186 1.00 84.12 180 ASP A N 1
ATOM 1466 C CA . ASP A 1 180 ? 7.683 10.265 -24.952 1.00 84.12 180 ASP A CA 1
ATOM 1467 C C . ASP A 1 180 ? 8.891 11.122 -25.369 1.00 84.12 180 ASP A C 1
ATOM 1469 O O . ASP A 1 180 ? 8.741 12.171 -26.004 1.00 84.12 180 ASP A O 1
ATOM 1473 N N . ARG A 1 181 ? 10.113 10.657 -25.067 1.00 81.19 181 ARG A N 1
ATOM 1474 C CA . ARG A 1 181 ? 11.356 11.308 -25.521 1.00 81.19 181 ARG A CA 1
ATOM 1475 C C . ARG A 1 181 ? 11.486 11.288 -27.041 1.00 81.19 181 ARG A C 1
ATOM 1477 O O . ARG A 1 181 ? 11.903 12.292 -27.616 1.00 81.19 181 ARG A O 1
ATOM 1484 N N . SER A 1 182 ? 11.123 10.178 -27.683 1.00 76.19 182 SER A N 1
ATOM 1485 C CA . SER A 1 182 ? 11.167 10.056 -29.141 1.00 76.19 182 SER A CA 1
ATOM 1486 C C . SER A 1 182 ? 10.223 11.050 -29.815 1.00 76.19 182 SER A C 1
ATOM 1488 O O . SER A 1 182 ? 10.656 11.767 -30.711 1.00 76.19 182 SER A O 1
ATOM 1490 N N . LEU A 1 183 ? 8.991 11.206 -29.315 1.00 78.06 183 LEU A N 1
ATOM 1491 C CA . LEU A 1 183 ? 8.034 12.192 -29.825 1.00 78.06 183 LEU A CA 1
ATOM 1492 C C . LEU A 1 183 ? 8.550 13.628 -29.660 1.00 78.06 183 LEU A C 1
ATOM 1494 O O . LEU A 1 183 ? 8.429 14.455 -30.571 1.00 78.06 183 LEU A O 1
ATOM 1498 N N . ALA A 1 184 ? 9.168 13.929 -28.516 1.00 77.25 184 ALA A N 1
ATOM 1499 C CA . ALA A 1 184 ? 9.774 15.235 -28.271 1.00 77.25 184 ALA A CA 1
ATOM 1500 C C . ALA A 1 184 ? 10.951 15.524 -29.225 1.00 77.25 184 ALA A C 1
ATOM 1502 O O . ALA A 1 184 ? 11.109 16.658 -29.676 1.00 77.25 184 ALA A O 1
ATOM 1503 N N . ALA A 1 185 ? 11.750 14.510 -29.569 1.00 69.50 185 ALA A N 1
ATOM 1504 C CA . ALA A 1 185 ? 12.864 14.627 -30.512 1.00 69.50 185 ALA A CA 1
ATOM 1505 C C . ALA A 1 185 ? 12.411 14.666 -31.987 1.00 69.50 185 ALA A C 1
ATOM 1507 O O . ALA A 1 185 ? 12.996 15.394 -32.790 1.00 69.50 185 ALA A O 1
ATOM 1508 N N . ASP A 1 186 ? 11.347 13.950 -32.354 1.00 61.28 186 ASP A N 1
ATOM 1509 C CA . ASP A 1 186 ? 10.762 13.979 -33.704 1.00 61.28 186 ASP A CA 1
ATOM 1510 C C . ASP A 1 186 ? 10.008 15.277 -34.000 1.00 61.28 186 ASP A C 1
ATOM 1512 O O . ASP A 1 186 ? 9.981 15.726 -35.145 1.00 61.28 186 ASP A O 1
ATOM 1516 N N . SER A 1 187 ? 9.524 15.974 -32.969 1.00 57.22 187 SER A N 1
ATOM 1517 C CA . SER A 1 187 ? 9.098 17.379 -33.086 1.00 57.22 187 SER A CA 1
ATOM 1518 C C . SER A 1 187 ? 10.232 18.294 -33.600 1.00 57.22 187 SER A C 1
ATOM 1520 O O . SER A 1 187 ? 9.963 19.366 -34.141 1.00 57.22 187 SER A O 1
ATOM 1522 N N . ALA A 1 188 ? 11.495 17.863 -33.463 1.00 56.41 188 ALA A N 1
ATOM 1523 C CA . ALA A 1 188 ? 12.696 18.488 -34.024 1.00 56.41 188 ALA A CA 1
ATOM 1524 C C . ALA A 1 188 ? 13.254 17.762 -35.278 1.00 56.41 188 ALA A C 1
ATOM 1526 O O . ALA A 1 188 ? 14.282 18.178 -35.816 1.00 56.41 188 ALA A O 1
ATOM 1527 N N . GLY A 1 189 ? 12.580 16.711 -35.767 1.00 53.66 189 GLY A N 1
ATOM 1528 C CA . GLY A 1 189 ? 12.855 16.017 -37.031 1.00 53.66 189 GLY A CA 1
ATOM 1529 C C . GLY A 1 189 ? 14.017 15.013 -37.040 1.00 53.66 189 GLY A C 1
ATOM 1530 O O . GLY A 1 189 ? 14.631 14.851 -38.096 1.00 53.66 189 GLY A O 1
ATOM 1531 N N . GLN A 1 190 ? 14.374 14.376 -35.911 1.00 54.41 190 GLN A N 1
ATOM 1532 C CA . GLN A 1 190 ? 15.616 13.579 -35.817 1.00 54.41 190 GLN A CA 1
ATOM 1533 C C . GLN A 1 190 ? 15.552 12.166 -35.186 1.00 54.41 190 GLN A C 1
ATOM 1535 O O . GLN A 1 190 ? 16.623 11.586 -35.002 1.00 54.41 190 GLN A O 1
ATOM 1540 N N . ALA A 1 191 ? 14.409 11.537 -34.887 1.00 52.44 191 ALA A N 1
ATOM 1541 C CA . ALA A 1 191 ? 14.427 10.260 -34.151 1.00 52.44 191 ALA A CA 1
ATOM 1542 C C . ALA A 1 191 ? 13.932 9.044 -34.960 1.00 52.44 191 ALA A C 1
ATOM 1544 O O . ALA A 1 191 ? 12.748 8.731 -35.017 1.00 52.44 191 ALA A O 1
ATOM 1545 N N . LYS A 1 192 ? 14.870 8.233 -35.477 1.00 54.31 192 LYS A N 1
ATOM 1546 C CA . LYS A 1 192 ? 14.591 6.819 -35.799 1.00 54.31 192 LYS A CA 1
ATOM 1547 C C . LYS A 1 192 ? 14.582 6.002 -34.507 1.00 54.31 192 LYS A C 1
ATOM 1549 O O . LYS A 1 192 ? 15.577 5.397 -34.125 1.00 54.31 192 LYS A O 1
ATOM 1554 N N . PHE A 1 193 ? 13.456 6.031 -33.805 1.00 59.25 193 PHE A N 1
ATOM 1555 C CA . PHE A 1 193 ? 13.271 5.318 -32.543 1.00 59.25 193 PHE A CA 1
ATOM 1556 C C . PHE A 1 193 ? 12.562 3.974 -32.770 1.00 59.25 193 PHE A C 1
ATOM 1558 O O . PHE A 1 193 ? 11.422 3.762 -32.366 1.00 59.25 193 PHE A O 1
ATOM 1565 N N . THR A 1 194 ? 13.216 3.058 -33.483 1.00 62.53 194 THR A N 1
ATOM 1566 C CA . THR A 1 194 ? 12.741 1.672 -33.618 1.00 62.53 194 THR A CA 1
ATOM 1567 C C . THR A 1 194 ? 13.534 0.758 -32.691 1.00 62.53 194 THR A C 1
ATOM 1569 O O . THR A 1 194 ? 14.748 0.916 -32.564 1.00 62.53 194 THR A O 1
ATOM 1572 N N . LEU A 1 195 ? 12.865 -0.213 -32.059 1.00 62.66 195 LEU A N 1
ATOM 1573 C CA . LEU A 1 195 ? 13.521 -1.257 -31.262 1.00 62.66 195 LEU A CA 1
ATOM 1574 C C . LEU A 1 195 ? 14.654 -1.904 -32.081 1.00 62.66 195 LEU A C 1
ATOM 1576 O O . LEU A 1 195 ? 14.419 -2.392 -33.186 1.00 62.66 195 LEU A O 1
ATOM 1580 N N . GLY A 1 196 ? 15.881 -1.876 -31.549 1.00 61.88 196 GLY A N 1
ATOM 1581 C CA . GLY A 1 196 ? 17.083 -2.397 -32.216 1.00 61.88 196 GLY A CA 1
ATOM 1582 C C . GLY A 1 196 ? 17.932 -1.372 -32.984 1.00 61.88 196 GLY A C 1
ATOM 1583 O O . GLY A 1 196 ? 18.995 -1.738 -33.485 1.00 61.88 196 GLY A O 1
ATOM 1584 N N . ASP A 1 197 ? 17.523 -0.102 -33.063 1.00 64.50 197 ASP A N 1
ATOM 1585 C CA . ASP A 1 197 ? 18.367 0.982 -33.590 1.00 64.50 197 ASP A CA 1
ATOM 1586 C C . ASP A 1 197 ? 19.460 1.365 -32.558 1.00 64.50 197 ASP A C 1
ATOM 1588 O O . ASP A 1 197 ? 19.161 1.412 -31.359 1.00 64.50 197 ASP A O 1
ATOM 1592 N N . PRO A 1 198 ? 20.716 1.658 -32.959 1.00 61.88 198 PRO A N 1
ATOM 1593 C CA . PRO A 1 198 ? 21.761 2.147 -32.051 1.00 61.88 198 PRO A CA 1
ATOM 1594 C C . PRO A 1 198 ? 21.335 3.311 -31.142 1.00 61.88 198 PRO A C 1
ATOM 1596 O O . PRO A 1 198 ? 21.809 3.396 -30.007 1.00 61.88 198 PRO A O 1
ATOM 1599 N N . GLY A 1 199 ? 20.421 4.173 -31.607 1.00 64.06 199 GLY A N 1
ATOM 1600 C CA . GLY A 1 199 ? 19.880 5.277 -30.806 1.00 64.06 199 GLY A CA 1
ATOM 1601 C C . GLY A 1 199 ? 19.062 4.826 -29.588 1.00 64.06 199 GLY A C 1
ATOM 1602 O O . GLY A 1 199 ? 19.042 5.522 -28.574 1.00 64.06 199 GLY A O 1
ATOM 1603 N N . PHE A 1 200 ? 18.445 3.639 -29.636 1.00 69.06 200 PHE A N 1
ATOM 1604 C CA . PHE A 1 200 ? 17.647 3.099 -28.531 1.00 69.06 200 PHE A CA 1
ATOM 1605 C C . PHE A 1 200 ? 18.503 2.846 -27.285 1.00 69.06 200 PHE A C 1
ATOM 1607 O O . PHE A 1 200 ? 18.160 3.308 -26.202 1.00 69.06 200 PHE A O 1
ATOM 1614 N N . ALA A 1 201 ? 19.650 2.178 -27.442 1.00 72.94 201 ALA A N 1
ATOM 1615 C CA . ALA A 1 201 ? 20.536 1.840 -26.324 1.00 72.94 201 ALA A CA 1
ATOM 1616 C C . ALA A 1 201 ? 21.183 3.081 -25.677 1.00 72.94 201 ALA A C 1
ATOM 1618 O O . ALA A 1 201 ? 21.556 3.059 -24.502 1.00 72.94 201 ALA A O 1
ATOM 1619 N N . GLU A 1 202 ? 21.348 4.169 -26.436 1.00 73.25 202 GLU A N 1
ATOM 1620 C CA . GLU A 1 202 ? 21.838 5.438 -25.893 1.00 73.25 202 GLU A CA 1
ATOM 1621 C C . GLU A 1 202 ? 20.759 6.155 -25.071 1.00 73.25 202 GLU A C 1
ATOM 1623 O O . GLU A 1 202 ? 21.053 6.687 -23.999 1.00 73.25 202 GLU A O 1
ATOM 1628 N N . GLU A 1 203 ? 19.513 6.149 -25.544 1.00 72.50 203 GLU A N 1
ATOM 1629 C CA . GLU A 1 203 ? 18.389 6.761 -24.835 1.00 72.50 203 GLU A CA 1
ATOM 1630 C C . GLU A 1 203 ? 17.940 5.936 -23.623 1.00 72.50 203 GLU A C 1
ATOM 1632 O O . GLU A 1 203 ? 17.592 6.529 -22.602 1.00 72.50 203 GLU A O 1
ATOM 1637 N N . GLU A 1 204 ? 18.029 4.603 -23.678 1.00 72.81 204 GLU A N 1
ATOM 1638 C CA . GLU A 1 204 ? 17.768 3.699 -22.548 1.00 72.81 204 GLU A CA 1
ATOM 1639 C C . GLU A 1 204 ? 18.641 4.053 -21.340 1.00 72.81 204 GLU A C 1
ATOM 1641 O O . GLU A 1 204 ? 18.133 4.215 -20.237 1.00 72.81 204 GLU A O 1
ATOM 1646 N N . LYS A 1 205 ? 19.943 4.296 -21.544 1.00 76.25 205 LYS A N 1
ATOM 1647 C CA . LYS A 1 205 ? 20.857 4.716 -20.464 1.00 76.25 205 LYS A CA 1
ATOM 1648 C C . LYS A 1 205 ? 20.497 6.067 -19.837 1.00 76.25 205 LYS A C 1
ATOM 1650 O O . LYS A 1 205 ? 20.987 6.383 -18.755 1.00 76.25 205 LYS A O 1
ATOM 1655 N N . LYS A 1 206 ? 19.726 6.900 -20.544 1.00 72.25 206 LYS A N 1
ATOM 1656 C CA . LYS A 1 206 ? 19.276 8.225 -20.086 1.00 72.25 206 LYS A CA 1
ATOM 1657 C C . LYS A 1 206 ? 17.873 8.181 -19.464 1.00 72.25 206 LYS A C 1
ATOM 1659 O O . LYS A 1 206 ? 17.428 9.219 -18.955 1.00 72.25 206 LYS A O 1
ATOM 1664 N N . ALA A 1 207 ? 17.150 7.070 -19.603 1.00 60.38 207 ALA A N 1
ATOM 1665 C CA . ALA A 1 207 ? 15.780 6.871 -19.131 1.00 60.38 207 ALA A CA 1
ATOM 1666 C C . ALA A 1 207 ? 15.758 6.302 -17.707 1.00 60.38 207 ALA A C 1
ATOM 1668 O O . ALA A 1 207 ? 14.790 6.654 -16.988 1.00 60.38 207 ALA A O 1
#

pLDDT: mean 86.98, std 12.56, range [48.84, 98.38]